Protein 2P6C (pdb70)

Organism: Aquifex aeolicus (strain VF5) (NCBI:txid224324)

Sequence (274 aa):
MKAYTKYLTFNTKKRRELIRITDEVKKAVEESEVKEGLCLVSSMHLTSSVIIQDDEEGLHEDIWEWLEKLAPYRPDYKHHRTGEDNGDAHLKNLLTHLQVVLPITNGKLDLGPWQEIFYAEFDGQRPKRVVIKIIGEMKAYTKYLTFNTKKRRELIRITDEVKKAVEESEVKEGLCLVSSMHLTSSVIIQDDEEGLHEDIWEWLEKLAPYRPDYKHHRTGEDNGDAHLKNLLTHLQVVLPITNGKLDLGPWQEIFYAEFDGQRPKRVVIKIIGE

CATH classification: 2.60.120.460

Foldseek 3Di:
DFKFKDKDKDFDPDQWDKAFCQVVLFVRLLVRVFAWWKKKKFWPDLLKAKAKDFDDPVVVVVVVVVLCVVQNQDPPDPVCVVVDRLNSSNVSCVVRPGIDMFIHHRSGTDDDPGITIIITRNGGNDITMMMMMIDHD/DFKFKDKDKDFDPDQWDKAFCQVVLFVRLLVSVFQKWKKKKFWPDLLKAKAKDFDDVVVVVVVVVVLCVVQNQDCPDVVCVVVDRLNSSNVSCVVRPGIDMFIRHRSGGDDDPGITIIITRNGGNDITMMMMMIDHD

Structure (mmCIF, N/CA/C/O backbone):
data_2P6C
#
_entry.id   2P6C
#
_cell.length_a   70.248
_cell.length_b   70.248
_cell.length_c   133.937
_cell.angle_alpha   90.00
_cell.angle_beta   90.00
_cell.angle_gamma   120.00
#
_symmetry.space_group_name_H-M   'H 3'
#
loop_
_entity.id
_entity.type
_entity.pdbx_description
1 polymer 'aq_2013 protein'
2 non-polymer 'PHOSPHATE ION'
3 water water
#
loop_
_atom_site.group_PDB
_atom_site.id
_atom_site.type_symbol
_atom_site.label_atom_id
_atom_site.label_alt_id
_atom_site.label_comp_id
_atom_site.label_asym_id
_atom_site.label_entity_id
_atom_site.label_seq_id
_atom_site.pdbx_PDB_ins_code
_atom_site.Cartn_x
_atom_site.Cartn_y
_atom_site.Cartn_z
_atom_site.occupancy
_atom_site.B_iso_or_equiv
_atom_site.auth_seq_id
_atom_site.auth_comp_id
_atom_site.auth_asym_id
_atom_site.auth_atom_id
_atom_site.pdbx_PDB_model_num
ATOM 1 N N . MET A 1 1 ? 0.377 -3.358 25.333 1.00 28.86 1 MET A N 1
ATOM 2 C CA . MET A 1 1 ? -0.256 -3.495 24.014 1.00 28.36 1 MET A CA 1
ATOM 3 C C . MET A 1 1 ? -0.227 -4.954 23.527 1.00 26.78 1 MET A C 1
ATOM 4 O O . MET A 1 1 ? 0.682 -5.707 23.822 1.00 28.87 1 MET A O 1
ATOM 9 N N . LYS A 1 2 ? -1.294 -5.364 22.775 1.00 23.79 2 LYS A N 1
ATOM 10 C CA . LYS A 1 2 ? -1.380 -6.739 22.251 1.00 20.54 2 LYS A CA 1
ATOM 11 C C . LYS A 1 2 ? -0.828 -6.843 20.812 1.00 18.62 2 LYS A C 1
ATOM 12 O O . LYS A 1 2 ? -0.954 -5.944 19.991 1.00 16.73 2 LYS A O 1
ATOM 18 N N . ALA A 1 3 ? -0.176 -7.960 20.504 1.00 15.23 3 ALA A N 1
ATOM 19 C CA . ALA A 1 3 ? 0.417 -8.225 19.198 1.00 14.21 3 ALA A CA 1
ATOM 20 C C . ALA A 1 3 ? 0.203 -9.711 18.929 1.00 14.44 3 ALA A C 1
ATOM 21 O O . ALA A 1 3 ? 0.286 -10.542 19.838 1.00 13.68 3 ALA A O 1
ATOM 23 N N . TYR A 1 4 ? -0.063 -10.036 17.675 1.00 13.95 4 TYR A N 1
ATOM 24 C CA . TYR A 1 4 ? -0.348 -11.403 17.302 1.00 13.94 4 TYR A CA 1
ATOM 25 C C . TYR A 1 4 ? 0.220 -11.652 15.911 1.00 13.20 4 TYR A C 1
ATOM 26 O O . TYR A 1 4 ? 0.026 -10.837 15.009 1.00 13.08 4 TYR A O 1
ATOM 35 N N . THR A 1 5 ? 0.931 -12.761 15.741 1.00 12.11 5 THR A N 1
ATOM 36 C CA . THR A 1 5 ? 1.521 -13.084 14.457 1.00 12.23 5 THR A CA 1
ATOM 37 C C . THR A 1 5 ? 1.100 -14.471 14.009 1.00 13.90 5 THR A C 1
ATOM 38 O O . THR A 1 5 ? 0.997 -15.388 14.823 1.00 13.36 5 THR A O 1
ATOM 42 N N . LYS A 1 6 ? 0.832 -14.607 12.713 1.00 13.86 6 LYS A N 1
ATOM 43 C CA . LYS A 1 6 ? 0.431 -15.883 12.123 1.00 14.67 6 LYS A CA 1
ATOM 44 C C . LYS A 1 6 ? 0.847 -15.895 10.659 1.00 13.88 6 LYS A C 1
ATOM 45 O O . LYS A 1 6 ? 0.665 -14.902 9.949 1.00 14.46 6 LYS A O 1
ATOM 51 N N . TYR A 1 7 ? 1.424 -17.011 10.218 1.00 13.23 7 TYR A N 1
ATOM 52 C CA . TYR A 1 7 ? 1.860 -17.157 8.835 1.00 13.13 7 TYR A CA 1
ATOM 53 C C . TYR A 1 7 ? 0.979 -18.159 8.093 1.00 12.98 7 TYR A C 1
ATOM 54 O O . TYR A 1 7 ? 0.672 -19.238 8.604 1.00 12.47 7 TYR A O 1
ATOM 63 N N . LEU A 1 8 ? 0.566 -17.793 6.889 1.00 11.80 8 LEU A N 1
ATOM 64 C CA . LEU A 1 8 ? -0.247 -18.672 6.073 1.00 11.95 8 LEU A CA 1
ATOM 65 C C . LEU A 1 8 ? 0.656 -19.192 4.965 1.00 13.11 8 LEU A C 1
ATOM 66 O O . LEU A 1 8 ? 1.417 -18.431 4.361 1.00 10.84 8 LEU A O 1
ATOM 71 N N . THR A 1 9 ? 0.586 -20.49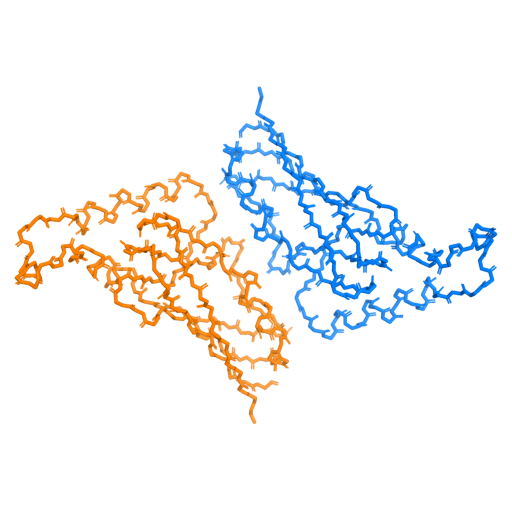4 4.716 1.00 12.71 9 THR A N 1
ATOM 72 C CA . THR A 1 9 ? 1.416 -21.098 3.683 1.00 13.76 9 THR A CA 1
ATOM 73 C C . THR A 1 9 ? 0.578 -21.628 2.523 1.00 14.67 9 THR A C 1
ATOM 74 O O . THR A 1 9 ? -0.457 -22.278 2.717 1.00 12.25 9 THR A O 1
ATOM 78 N N . PHE A 1 10 ? 1.032 -21.334 1.311 1.00 14.25 10 PHE A N 1
ATOM 79 C CA . PHE A 1 10 ? 0.341 -21.781 0.113 1.00 15.48 10 PHE A CA 1
ATOM 80 C C . PHE A 1 10 ? 1.339 -22.471 -0.795 1.00 15.31 10 PHE A C 1
ATOM 81 O O . PHE A 1 10 ? 2.543 -22.198 -0.771 1.00 15.43 10 PHE A O 1
ATOM 89 N N . ASN A 1 11 ? 0.792 -23.395 -1.567 1.00 16.02 11 ASN A N 1
ATOM 90 C CA . ASN A 1 11 ? 1.503 -24.156 -2.577 1.00 15.90 11 ASN A CA 1
ATOM 91 C C . ASN A 1 11 ? 0.442 -24.480 -3.603 1.00 16.93 11 ASN A C 1
ATOM 92 O O . ASN A 1 11 ? -0.037 -25.600 -3.690 1.00 14.88 11 ASN A O 1
ATOM 97 N N . THR A 1 12 ? 0.070 -23.442 -4.347 1.00 15.81 12 THR A N 1
ATOM 98 C CA . THR A 1 12 ? -0.956 -23.503 -5.365 1.00 16.96 12 THR A CA 1
ATOM 99 C C . THR A 1 12 ? -0.751 -24.602 -6.380 1.00 17.82 12 THR A C 1
ATOM 100 O O . THR A 1 12 ? 0.374 -24.985 -6.711 1.00 15.55 12 THR A O 1
ATOM 104 N N . LYS A 1 13 ? -1.873 -25.101 -6.874 1.00 19.95 13 LYS A N 1
ATOM 105 C CA . LYS A 1 13 ? -1.825 -26.156 -7.801 1.00 22.49 13 LYS A CA 1
ATOM 106 C C . LYS A 1 13 ? -1.361 -25.606 -9.195 1.00 21.74 13 LYS A C 1
ATOM 107 O O . LYS A 1 13 ? -0.802 -26.321 -10.016 1.00 22.78 13 LYS A O 1
ATOM 113 N N . LYS A 1 14 ? -1.560 -24.312 -9.433 1.00 21.38 14 LYS A N 1
ATOM 114 C CA . LYS A 1 14 ? -1.218 -23.590 -10.667 1.00 21.75 14 LYS A CA 1
ATOM 115 C C . LYS A 1 14 ? -0.180 -22.524 -10.453 1.00 20.54 14 LYS A C 1
ATOM 116 O O . LYS A 1 14 ? -0.052 -21.968 -9.370 1.00 19.40 14 LYS A O 1
ATOM 122 N N . ARG A 1 15 ? 0.507 -22.105 -11.509 1.00 19.07 15 ARG A N 1
ATOM 123 C CA . ARG A 1 15 ? 1.447 -20.992 -11.417 1.00 19.45 15 ARG A CA 1
ATOM 124 C C . ARG A 1 15 ? 0.752 -19.698 -10.977 1.00 18.03 15 ARG A C 1
ATOM 125 O O . ARG A 1 15 ? 1.267 -18.927 -10.178 1.00 18.17 15 ARG A O 1
ATOM 133 N N . ARG A 1 16 ? -0.437 -19.453 -11.524 1.00 16.40 16 ARG A N 1
ATOM 134 C CA . ARG A 1 16 ? -1.227 -18.260 -11.210 1.00 14.97 16 ARG A CA 1
ATOM 135 C C . ARG A 1 16 ? -2.560 -18.685 -10.623 1.00 14.76 16 ARG A C 1
ATOM 136 O O . ARG A 1 16 ? -3.248 -19.540 -11.181 1.00 13.62 16 ARG A O 1
ATOM 144 N N . GLU A 1 17 ? -2.944 -18.071 -9.513 1.00 14.27 17 GLU A N 1
ATOM 145 C CA . GLU A 1 17 ? -4.197 -18.433 -8.875 1.00 15.65 17 GLU A CA 1
ATOM 146 C C . GLU A 1 17 ? -4.625 -17.379 -7.866 1.00 15.52 17 GLU A C 1
ATOM 147 O O . GLU A 1 17 ? -3.795 -16.666 -7.305 1.00 15.49 17 GLU A O 1
ATOM 153 N N . LEU A 1 18 ? -5.930 -17.290 -7.645 1.00 15.90 18 LEU A N 1
ATOM 154 C CA . LEU A 1 18 ? -6.631 -16.387 -6.760 1.00 16.81 18 LEU A CA 1
ATOM 155 C C . LEU A 1 18 ? -7.080 -17.205 -5.575 1.00 15.00 18 LEU A C 1
ATOM 156 O O . LEU A 1 18 ? -7.924 -18.085 -5.680 1.00 16.71 18 LEU A O 1
ATOM 161 N N . ILE A 1 19 ? -6.622 -16.989 -4.348 1.00 12.12 19 ILE A N 1
ATOM 162 C CA . ILE A 1 19 ? -7.086 -17.770 -3.200 1.00 11.53 19 ILE A CA 1
ATOM 163 C C . ILE A 1 19 ? -7.734 -16.917 -2.118 1.00 10.64 19 ILE A C 1
ATOM 164 O O . ILE A 1 19 ? -7.111 -15.985 -1.611 1.00 8.62 19 ILE A O 1
ATOM 169 N N . ARG A 1 20 ? -8.969 -17.248 -1.749 1.00 10.28 20 ARG A N 1
ATOM 170 C CA . ARG A 1 20 ? -9.640 -16.500 -0.710 1.00 12.06 20 ARG A CA 1
ATOM 171 C C . ARG A 1 20 ? -8.994 -16.781 0.633 1.00 12.29 20 ARG A C 1
ATOM 172 O O . ARG A 1 20 ? -8.760 -17.921 1.013 1.00 13.38 20 ARG A O 1
ATOM 180 N N . ILE A 1 21 ? -8.657 -15.719 1.355 1.00 12.60 21 ILE A N 1
ATOM 181 C CA . ILE A 1 21 ? -8.017 -15.911 2.698 1.00 12.25 21 ILE A CA 1
ATOM 182 C C . ILE A 1 21 ? -8.690 -15.031 3.716 1.00 11.75 21 ILE A C 1
ATOM 183 O O . ILE A 1 21 ? -8.226 -14.864 4.836 1.00 10.70 21 ILE A O 1
ATOM 188 N N . THR A 1 22 ? -9.840 -14.449 3.392 1.00 11.18 22 THR A N 1
ATOM 189 C CA . THR A 1 22 ? -10.540 -13.608 4.355 1.00 11.37 22 THR A CA 1
ATOM 190 C C . THR A 1 22 ? -10.850 -14.342 5.663 1.00 10.98 22 THR A C 1
ATOM 191 O O . THR A 1 22 ? -10.592 -13.822 6.747 1.00 10.12 22 THR A O 1
ATOM 195 N N . ASP A 1 23 ? -11.396 -15.551 5.570 1.00 10.82 23 ASP A N 1
ATOM 196 C CA . ASP A 1 23 ? -11.709 -16.300 6.781 1.00 11.76 23 ASP A CA 1
ATOM 197 C C . ASP A 1 23 ? -10.451 -16.639 7.566 1.00 11.69 23 ASP A C 1
ATOM 198 O O . ASP A 1 23 ? -10.481 -16.685 8.789 1.00 10.04 23 ASP A O 1
ATOM 203 N N . GLU A 1 24 ? -9.341 -16.859 6.869 1.00 12.22 24 GLU A N 1
ATOM 204 C CA . GLU A 1 24 ? -8.089 -17.118 7.533 1.00 13.83 24 GLU A CA 1
ATOM 205 C C . GLU A 1 24 ? -7.666 -15.948 8.382 1.00 12.47 24 GLU A C 1
ATOM 206 O O . GLU A 1 24 ? -7.215 -16.103 9.509 1.00 11.74 24 GLU A O 1
ATOM 212 N N . VAL A 1 25 ? -7.815 -14.758 7.806 1.00 10.64 25 VAL A N 1
ATOM 213 C CA . VAL A 1 25 ? -7.437 -13.520 8.499 1.00 10.87 25 VAL A CA 1
ATOM 214 C C . VAL A 1 25 ? -8.394 -13.256 9.654 1.00 11.48 25 VAL A C 1
ATOM 215 O O . VAL A 1 25 ? -7.984 -12.794 10.725 1.00 12.78 25 VAL A O 1
ATOM 219 N N . LYS A 1 26 ? -9.673 -13.532 9.422 1.00 11.29 26 LYS A N 1
ATOM 220 C CA . LYS A 1 26 ? -10.686 -13.344 10.451 1.00 11.76 26 LYS A CA 1
ATOM 221 C C . LYS A 1 26 ? -10.388 -14.275 11.618 1.00 12.18 26 LYS A C 1
ATOM 222 O O . LYS A 1 26 ? -10.551 -13.905 12.777 1.00 10.71 26 LYS A O 1
ATOM 228 N N . LYS A 1 27 ? -9.943 -15.486 11.309 1.00 12.10 27 LYS A N 1
ATOM 229 C CA . LYS A 1 27 ? -9.593 -16.434 12.355 1.00 12.47 27 LYS A CA 1
ATOM 230 C C . LYS A 1 27 ? -8.469 -15.887 13.195 1.00 11.63 27 LYS A C 1
ATOM 231 O O . LYS A 1 27 ? -8.432 -16.038 14.409 1.00 10.50 27 LYS A O 1
ATOM 237 N N . ALA A 1 28 ? -7.518 -15.241 12.527 1.00 9.87 28 ALA A N 1
ATOM 238 C CA . ALA A 1 28 ? -6.371 -14.676 13.219 1.00 10.58 28 ALA A CA 1
ATOM 239 C C . ALA A 1 28 ? -6.804 -13.504 14.093 1.00 10.62 28 ALA A C 1
ATOM 240 O O . ALA A 1 28 ? -6.318 -13.351 15.218 1.00 10.19 28 ALA A O 1
ATOM 242 N N . VAL A 1 29 ? -7.719 -12.681 13.578 1.00 10.34 29 VAL A N 1
ATOM 243 C CA . VAL A 1 29 ? -8.200 -11.534 14.348 1.00 10.12 29 VAL A C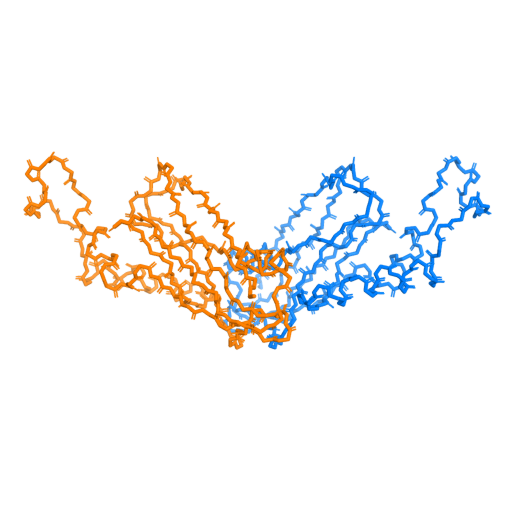A 1
ATOM 244 C C . VAL A 1 29 ? -8.886 -12.000 15.620 1.00 10.86 29 VAL A C 1
ATOM 245 O O . VAL A 1 29 ? -8.744 -11.413 16.685 1.00 10.94 29 VAL A O 1
ATOM 249 N N . GLU A 1 30 ? -9.629 -13.095 15.537 1.00 10.90 30 GLU A N 1
ATOM 250 C CA . GLU A 1 30 ? -10.289 -13.633 16.720 1.00 12.93 30 GLU A CA 1
ATOM 251 C C . GLU A 1 30 ? -9.292 -14.134 17.781 1.00 13.47 30 GLU A C 1
ATOM 252 O O . GLU A 1 30 ? -9.404 -13.816 18.937 1.00 14.13 30 GLU A O 1
ATOM 258 N N . GLU A 1 31 ? -8.310 -14.959 17.307 1.00 13.51 31 GLU A N 1
ATOM 259 C CA . GLU A 1 31 ? -7.225 -15.528 18.126 1.00 13.91 31 GLU A CA 1
ATOM 260 C C . GLU A 1 31 ? -6.395 -14.430 18.870 1.00 13.12 31 GLU A C 1
ATOM 261 O O . GLU A 1 31 ? -5.712 -14.686 19.853 1.00 13.19 31 GLU A O 1
ATOM 267 N N . SER A 1 32 ? -6.366 -13.241 18.273 1.00 12.32 32 SER A N 1
ATOM 268 C CA . SER A 1 32 ? -5.497 -12.169 18.766 1.00 12.65 32 SER A CA 1
ATOM 269 C C . SER A 1 32 ? -6.159 -11.487 19.954 1.00 13.13 32 SER A C 1
ATOM 270 O O . SER A 1 32 ? -5.500 -10.813 20.744 1.00 14.40 32 SER A O 1
ATOM 273 N N . GLU A 1 33 ? -7.473 -11.665 20.056 1.00 12.04 33 GLU A N 1
ATOM 274 C CA . GLU A 1 33 ? -8.283 -11.073 21.115 1.00 13.70 33 GLU A CA 1
ATOM 275 C C . GLU A 1 33 ? -8.255 -9.541 21.068 1.00 12.52 33 GLU A C 1
ATOM 276 O O . GLU A 1 33 ? -8.707 -8.855 21.976 1.00 10.94 33 GLU A O 1
ATOM 282 N N . VAL A 1 34 ? -7.718 -8.973 19.992 1.00 9.86 34 VAL A N 1
ATOM 283 C CA . VAL A 1 34 ? -7.636 -7.518 19.806 1.00 10.67 34 VAL A CA 1
ATOM 284 C C . VAL A 1 34 ? -9.058 -6.976 19.579 1.00 10.40 34 VAL A C 1
ATOM 285 O O . VAL A 1 34 ? -9.857 -7.542 18.844 1.00 10.38 34 VAL A O 1
ATOM 289 N N . LYS A 1 35 ? -9.381 -5.961 20.300 1.00 10.20 35 LYS A N 1
ATOM 290 C CA . LYS A 1 35 ? -10.660 -5.189 20.171 1.00 11.42 35 LYS A CA 1
ATOM 291 C C . LYS A 1 35 ? -10.494 -4.120 19.152 1.00 11.97 35 LYS A C 1
ATOM 292 O O . LYS A 1 35 ? -11.339 -3.907 18.293 1.00 12.49 35 LYS A O 1
ATOM 298 N N . GLU A 1 36 ? -9.568 -3.311 19.178 1.00 11.36 36 GLU A N 1
ATOM 299 C CA . GLU A 1 36 ? -9.332 -2.164 18.317 1.00 11.57 36 GLU A CA 1
ATOM 300 C C . GLU A 1 36 ? -7.873 -2.221 17.868 1.00 12.14 36 GLU A C 1
ATOM 301 O O . GLU A 1 36 ? -6.974 -2.329 18.699 1.00 11.88 36 GLU A O 1
ATOM 307 N N . GLY A 1 37 ? -7.630 -2.162 16.563 1.00 10.23 37 GLY A N 1
ATOM 308 C CA . GLY A 1 37 ? -6.250 -2.205 16.106 1.00 10.54 37 GLY A CA 1
ATOM 309 C C . GLY A 1 37 ? -6.050 -2.220 14.605 1.00 10.40 37 GLY A C 1
ATOM 310 O O . GLY A 1 37 ? -6.939 -1.857 13.831 1.00 10.24 37 GLY A O 1
ATOM 311 N N . LEU A 1 38 ? -4.855 -2.621 14.195 1.00 9.32 38 LEU A N 1
ATOM 312 C CA . LEU A 1 38 ? -4.512 -2.703 12.795 1.00 9.23 38 LEU A CA 1
ATOM 313 C C . LEU A 1 38 ? -4.100 -4.122 12.464 1.00 9.17 38 LEU A C 1
ATOM 314 O O . LEU A 1 38 ? -3.511 -4.830 13.271 1.00 9.23 38 LEU A O 1
ATOM 319 N N . CYS A 1 39 ? -4.408 -4.554 11.248 1.00 9.51 39 CYS A N 1
ATOM 320 C CA . CYS A 1 39 ? -4.099 -5.904 10.806 1.00 9.67 39 CYS A CA 1
ATOM 321 C C . CYS A 1 39 ? -3.425 -5.897 9.436 1.00 9.33 39 CYS A C 1
ATOM 322 O O . CYS A 1 39 ? -4.078 -5.658 8.420 1.00 9.65 39 CYS A O 1
ATOM 325 N N . LEU A 1 40 ? -2.116 -6.143 9.422 1.00 9.28 40 LEU A N 1
ATOM 326 C CA . LEU A 1 40 ? -1.337 -6.192 8.186 1.00 9.70 40 LEU A CA 1
ATOM 327 C C . LEU A 1 40 ? -1.353 -7.611 7.610 1.00 11.12 40 LEU A C 1
ATOM 328 O O . LEU A 1 40 ? -1.138 -8.586 8.334 1.00 11.43 40 LEU A O 1
ATOM 333 N N . VAL A 1 41 ? -1.607 -7.716 6.307 1.00 10.10 41 VAL A N 1
ATOM 334 C CA . VAL A 1 41 ? -1.627 -9.003 5.615 1.00 8.67 41 VAL A CA 1
ATOM 335 C C . VAL A 1 41 ? -0.757 -8.776 4.397 1.00 8.90 41 VAL A C 1
ATOM 336 O O . VAL A 1 41 ? -1.118 -8.041 3.480 1.00 8.10 41 VAL A O 1
ATOM 340 N N . SER A 1 42 ? 0.399 -9.420 4.395 1.00 10.26 42 SER A N 1
ATOM 341 C CA . SER A 1 42 ? 1.369 -9.198 3.345 1.00 9.15 42 SER A CA 1
ATOM 342 C C . SER A 1 42 ? 2.046 -10.453 2.819 1.00 9.91 42 SER A C 1
ATOM 343 O O . SER A 1 42 ? 2.359 -11.374 3.579 1.00 8.34 42 SER A O 1
ATOM 346 N N . SER A 1 43 ? 2.276 -10.486 1.512 1.00 9.65 43 SER A N 1
ATOM 347 C CA . SER A 1 43 ? 3.025 -11.579 0.927 1.00 11.53 43 SER A CA 1
ATOM 348 C C . SER A 1 43 ? 4.483 -11.430 1.267 1.00 11.23 43 SER A C 1
ATOM 349 O O . SER A 1 43 ? 5.038 -10.348 1.229 1.00 10.74 43 SER A O 1
ATOM 352 N N . MET A 1 44 ? 5.095 -12.567 1.617 1.00 11.86 44 MET A N 1
ATOM 353 C CA . MET A 1 44 ? 6.525 -12.533 1.935 1.00 13.38 44 MET A CA 1
ATOM 354 C C . MET A 1 44 ? 7.388 -12.781 0.693 1.00 13.67 44 MET A C 1
ATOM 355 O O . MET A 1 44 ? 8.602 -12.895 0.784 1.00 13.43 44 MET A O 1
ATOM 360 N N . HIS A 1 45 ? 6.745 -12.830 -0.468 1.00 12.79 45 HIS A N 1
ATOM 361 C CA . HIS A 1 45 ? 7.453 -13.077 -1.712 1.00 12.78 45 HIS A CA 1
ATOM 362 C C . HIS A 1 45 ? 7.223 -11.961 -2.729 1.00 13.67 45 HIS A C 1
ATOM 363 O O . HIS A 1 45 ? 6.250 -11.212 -2.653 1.00 14.75 45 HIS A O 1
ATOM 370 N N . LEU A 1 46 ? 8.116 -11.876 -3.705 1.00 11.85 46 LEU A N 1
ATOM 371 C CA . LEU A 1 46 ? 8.129 -10.843 -4.771 1.00 10.83 46 LEU A CA 1
ATOM 372 C C . LEU A 1 46 ? 7.267 -11.299 -5.973 1.00 10.34 46 LEU A C 1
ATOM 373 O O . LEU A 1 46 ? 7.097 -10.613 -6.973 1.00 8.52 46 LEU A O 1
ATOM 378 N N . THR A 1 47 ? 6.765 -12.531 -5.951 1.00 10.32 47 THR A N 1
ATOM 379 C CA . THR A 1 47 ? 6.048 -13.087 -7.093 1.00 10.96 47 THR A CA 1
ATOM 380 C C . THR A 1 47 ? 4.587 -13.452 -6.761 1.00 10.94 47 THR A C 1
ATOM 381 O O . THR A 1 47 ? 3.952 -14.258 -7.428 1.00 11.61 47 THR A O 1
ATOM 385 N N . SER A 1 48 ? 4.095 -12.826 -5.699 1.00 10.72 48 SER A N 1
ATOM 386 C CA . SER A 1 48 ? 2.742 -13.009 -5.216 1.00 11.32 48 SER A CA 1
ATOM 387 C C . SER A 1 48 ? 2.384 -11.794 -4.368 1.00 11.28 48 SER A C 1
ATOM 388 O O . SER A 1 48 ? 3.267 -11.123 -3.820 1.00 10.53 48 SER A O 1
ATOM 391 N N . SER A 1 49 ? 1.088 -11.517 -4.259 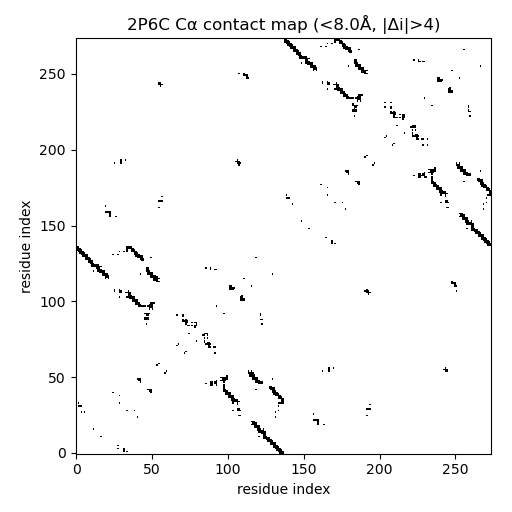1.00 10.95 49 SER A N 1
ATOM 392 C CA . SER A 1 49 ? 0.595 -10.381 -3.454 1.00 10.85 49 SER A CA 1
ATOM 393 C C . SER A 1 49 ? -0.708 -10.725 -2.706 1.00 10.07 49 SER A C 1
ATOM 394 O O . SER A 1 49 ? -1.464 -11.606 -3.114 1.00 10.35 49 SER A O 1
ATOM 397 N N . VAL A 1 50 ? -0.897 -10.056 -1.509 1.00 10.17 50 VAL A N 1
ATOM 398 C CA . VAL A 1 50 ? -2.220 -9.919 -0.876 1.00 10.24 50 VAL A CA 1
ATOM 399 C C . VAL A 1 50 ? -2.851 -8.644 -1.362 1.00 10.49 50 VAL A C 1
ATOM 400 O O . VAL A 1 50 ? -2.301 -7.549 -1.295 1.00 11.44 50 VAL A O 1
ATOM 404 N N . ILE A 1 51 ? -4.043 -8.874 -1.956 1.00 9.90 51 ILE A N 1
ATOM 405 C CA . ILE A 1 51 ? -4.875 -7.822 -2.602 1.00 10.51 51 ILE A CA 1
ATOM 406 C C . ILE A 1 51 ? -6.277 -7.931 -2.004 1.00 11.03 51 ILE A C 1
ATOM 407 O O . ILE A 1 51 ? -6.690 -8.972 -1.509 1.00 10.37 51 ILE A O 1
ATOM 412 N N . ILE A 1 52 ? -7.015 -6.840 -2.150 1.00 9.40 52 ILE A N 1
ATOM 413 C CA . ILE A 1 52 ? -8.429 -6.791 -1.836 1.00 10.48 52 ILE A CA 1
ATOM 414 C C . ILE A 1 52 ? -9.180 -6.511 -3.102 1.00 10.40 52 ILE A C 1
ATOM 415 O O . ILE A 1 52 ? -8.961 -5.513 -3.778 1.00 8.72 52 ILE A O 1
ATOM 420 N N . GLN A 1 53 ? -9.996 -7.490 -3.492 1.00 10.37 53 GLN A N 1
ATOM 421 C CA . GLN A 1 53 ? -10.883 -7.432 -4.637 1.00 12.28 53 GLN A CA 1
ATOM 422 C C . GLN A 1 53 ? -12.272 -7.781 -4.172 1.00 13.26 53 GLN A C 1
ATOM 423 O O . GLN A 1 53 ? -12.519 -7.914 -3.005 1.00 12.25 53 GLN A O 1
ATOM 429 N N . ASP A 1 54 ? -13.206 -7.904 -5.112 1.00 12.48 54 ASP A N 1
ATOM 430 C CA . ASP A 1 54 ? -14.426 -8.551 -4.653 1.00 13.91 54 ASP A CA 1
ATOM 431 C C . ASP A 1 54 ? -14.574 -9.942 -5.271 1.00 13.36 54 ASP A C 1
ATOM 432 O O . ASP A 1 54 ? -13.683 -10.446 -5.924 1.00 12.03 54 ASP A O 1
ATOM 437 N N . ASP A 1 55 ? -15.724 -10.575 -5.025 1.00 12.86 55 ASP A N 1
ATOM 438 C CA . ASP A 1 55 ? -15.887 -11.999 -5.427 1.00 13.41 55 ASP A CA 1
ATOM 439 C C . ASP A 1 55 ? -16.344 -12.237 -6.875 1.00 12.87 55 ASP A C 1
ATOM 440 O O . ASP A 1 55 ? -16.266 -13.338 -7.405 1.00 12.93 55 ASP A O 1
ATOM 445 N N . GLU A 1 56 ? -16.838 -11.225 -7.574 1.00 13.48 56 GLU A N 1
ATOM 446 C CA . GLU A 1 56 ? -17.379 -11.469 -8.924 1.00 13.53 56 GLU A CA 1
ATOM 447 C C . GLU A 1 56 ? -16.371 -12.118 -9.905 1.00 13.32 56 GLU A C 1
ATOM 448 O O . GLU A 1 56 ? -15.267 -11.633 -10.114 1.00 12.15 56 GLU A O 1
ATOM 454 N N . GLU A 1 57 ? -16.813 -13.232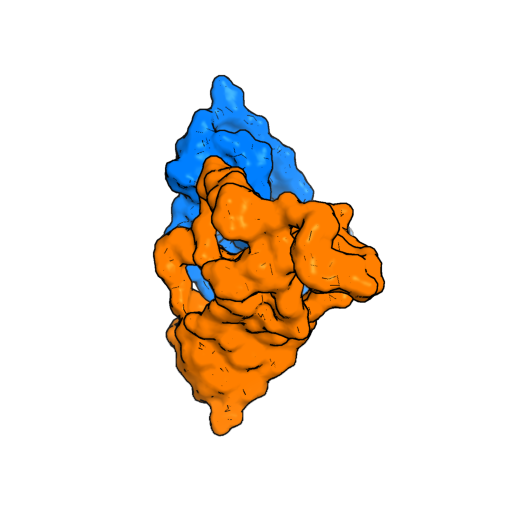 -10.490 1.00 13.35 57 GLU A N 1
ATOM 455 C CA . GLU A 1 57 ? -16.159 -14.095 -11.491 1.00 13.45 57 GLU A CA 1
ATOM 456 C C . GLU A 1 57 ? -15.542 -13.316 -12.672 1.00 13.13 57 GLU A C 1
ATOM 457 O O . GLU A 1 57 ? -14.393 -13.509 -13.046 1.00 12.05 57 GLU A O 1
ATOM 463 N N . GLY A 1 58 ? -16.434 -12.543 -13.277 1.00 12.31 58 GLY A N 1
ATOM 464 C CA . GLY A 1 58 ? -16.049 -11.795 -14.454 1.00 12.26 58 GLY A CA 1
ATOM 465 C C . GLY A 1 58 ? -14.909 -10.854 -14.106 1.00 12.89 58 GLY A C 1
ATOM 466 O O . GLY A 1 58 ? -13.975 -10.676 -14.893 1.00 13.40 58 GLY A O 1
ATOM 467 N N . LEU A 1 59 ? -14.971 -10.253 -12.918 1.00 11.62 59 LEU A N 1
ATOM 468 C CA . LEU A 1 59 ? -13.939 -9.313 -12.526 1.00 11.60 59 LEU A CA 1
ATOM 469 C C . LEU A 1 59 ? -12.626 -10.051 -12.295 1.00 10.86 59 LEU A C 1
ATOM 470 O O . LEU A 1 59 ? -11.543 -9.540 -12.550 1.00 10.01 59 LEU A O 1
ATOM 475 N N . HIS A 1 60 ? -12.720 -11.274 -11.798 1.00 10.13 60 HIS A N 1
ATOM 476 C CA . HIS A 1 60 ? -11.513 -12.045 -11.591 1.00 10.15 60 HIS A CA 1
ATOM 477 C C . HIS A 1 60 ? -10.875 -12.294 -12.938 1.00 10.98 60 HIS A C 1
ATOM 478 O O . HIS A 1 60 ? -9.656 -12.234 -13.075 1.00 9.93 60 HIS A O 1
ATOM 485 N N . GLU A 1 61 ? -11.698 -12.573 -13.940 1.00 11.27 61 GLU A N 1
ATOM 486 C CA . GLU A 1 61 ? -11.114 -12.811 -15.248 1.00 12.13 61 GLU A CA 1
ATOM 487 C C . GLU A 1 61 ? -10.537 -11.520 -15.809 1.00 11.56 61 GLU A C 1
ATOM 488 O O . GLU A 1 61 ? -9.457 -11.490 -16.385 1.00 12.31 61 GLU A O 1
ATOM 494 N N . ASP A 1 62 ? -11.230 -10.399 -15.623 1.00 10.43 62 ASP A N 1
ATOM 495 C CA . ASP A 1 62 ? -10.720 -9.121 -16.118 1.00 11.20 62 ASP A CA 1
ATOM 496 C C . ASP A 1 62 ? -9.345 -8.795 -15.524 1.00 9.75 62 ASP A C 1
ATOM 497 O O . ASP A 1 62 ? -8.476 -8.243 -16.177 1.00 9.47 62 ASP A O 1
ATOM 502 N N . ILE A 1 63 ? -9.146 -9.114 -14.234 1.00 11.53 63 ILE A N 1
ATOM 503 C CA . ILE A 1 63 ? -7.857 -8.706 -13.602 1.00 13.66 63 ILE A CA 1
ATOM 504 C C . ILE A 1 63 ? -6.709 -9.568 -14.195 1.00 12.69 63 ILE A C 1
ATOM 505 O O . ILE A 1 63 ? -5.590 -9.111 -14.387 1.00 14.59 63 ILE A O 1
ATOM 510 N N . TRP A 1 64 ? -6.960 -10.855 -14.423 1.00 13.38 64 TRP A N 1
ATOM 511 C CA . TRP A 1 64 ? -5.880 -11.608 -15.028 1.00 12.59 64 TRP A CA 1
ATOM 512 C C . TRP A 1 64 ? -5.545 -11.066 -16.420 1.00 11.91 64 TRP A C 1
ATOM 513 O O . TRP A 1 64 ? -4.381 -10.908 -16.770 1.00 11.71 64 TRP A O 1
ATOM 524 N N . GLU A 1 65 ? -6.575 -10.772 -17.211 1.00 11.28 65 GLU A N 1
ATOM 525 C CA . GLU A 1 65 ? -6.354 -10.258 -18.557 1.00 12.92 65 GLU A CA 1
ATOM 526 C C . GLU A 1 65 ? -5.619 -8.888 -18.514 1.00 12.25 65 GLU A C 1
ATOM 527 O O . GLU A 1 65 ? -4.689 -8.629 -19.266 1.00 11.20 65 GLU A O 1
ATOM 533 N N . TRP A 1 66 ? -6.017 -7.968 -17.567 1.00 11.57 66 TRP A N 1
ATOM 534 C CA . TRP A 1 66 ? -5.376 -6.649 -17.390 1.00 11.48 66 TRP A CA 1
ATOM 535 C C . TRP A 1 66 ? -3.917 -6.779 -16.919 1.00 11.19 66 TRP A C 1
ATOM 536 O O . TRP A 1 66 ? -2.999 -6.139 -17.423 1.00 11.61 66 TRP A O 1
ATOM 547 N N . LEU A 1 67 ? -3.724 -7.651 -15.900 1.00 10.86 67 LEU A N 1
ATOM 548 C CA . LEU A 1 67 ? -2.360 -7.982 -15.463 1.00 11.43 67 LEU A CA 1
ATOM 549 C C . LEU A 1 67 ? -1.460 -8.472 -16.634 1.00 12.00 67 LEU A C 1
ATOM 550 O O . LEU A 1 67 ? -0.336 -8.023 -16.818 1.00 12.59 67 LEU A O 1
ATOM 555 N N . GLU A 1 68 ? -1.963 -9.419 -17.409 1.00 12.37 68 GLU A N 1
ATOM 556 C CA . GLU A 1 68 ? -1.162 -9.962 -18.496 1.00 13.46 68 GLU A CA 1
ATOM 557 C C . GLU A 1 68 ? -0.881 -8.848 -19.513 1.00 13.57 68 GLU A C 1
ATOM 558 O O . GLU A 1 68 ? 0.205 -8.770 -20.106 1.00 13.10 68 GLU A O 1
ATOM 564 N N . LYS A 1 69 ? -1.886 -7.995 -19.701 1.00 14.32 69 LYS A N 1
ATOM 565 C CA . LYS A 1 69 ? -1.781 -6.875 -20.624 1.00 14.65 69 LYS A CA 1
ATOM 566 C C . LYS A 1 69 ? -0.739 -5.854 -20.155 1.00 15.50 69 LYS A C 1
ATOM 567 O O . LYS A 1 69 ? 0.065 -5.348 -20.927 1.00 14.44 69 LYS A O 1
ATOM 573 N N . LEU A 1 70 ? -0.770 -5.518 -18.831 1.00 13.90 70 LEU A N 1
ATOM 574 C CA . LEU A 1 70 ? 0.158 -4.495 -18.282 1.00 14.35 70 LEU A CA 1
ATOM 575 C C . LEU A 1 70 ? 1.522 -5.092 -17.917 1.00 14.00 70 LEU A C 1
ATOM 576 O O . LEU A 1 70 ? 2.562 -4.463 -18.062 1.00 13.57 70 LEU A O 1
ATOM 581 N N . ALA A 1 71 ? 1.533 -6.376 -17.477 1.00 11.47 71 ALA A N 1
ATOM 582 C CA . ALA A 1 71 ? 2.782 -7.018 -17.093 1.00 11.27 71 ALA A CA 1
ATOM 583 C C . ALA A 1 71 ? 2.876 -8.440 -17.651 1.00 11.74 71 ALA A C 1
ATOM 584 O O . ALA A 1 71 ? 2.842 -9.433 -16.949 1.00 10.57 71 ALA A O 1
ATOM 586 N N . PRO A 1 72 ? 3.004 -8.492 -18.975 1.00 11.98 72 PRO A N 1
ATOM 587 C CA . PRO A 1 72 ? 2.904 -9.718 -19.765 1.00 12.75 72 PRO A CA 1
ATOM 588 C C . PRO A 1 72 ? 4.075 -10.667 -19.538 1.00 12.11 72 PRO A C 1
ATOM 589 O O . PRO A 1 72 ? 5.230 -10.265 -19.377 1.00 9.51 72 PRO A O 1
ATOM 593 N N . TYR A 1 73 ? 3.769 -11.983 -19.502 1.00 13.67 73 TYR A N 1
ATOM 594 C CA . TYR A 1 73 ? 4.884 -12.891 -19.620 1.00 14.14 73 TYR A CA 1
ATOM 595 C C . TYR A 1 73 ? 5.666 -12.498 -20.853 1.00 14.91 73 TYR A C 1
ATOM 596 O O . TYR A 1 73 ? 5.179 -12.070 -21.851 1.00 14.12 73 TYR A O 1
ATOM 605 N N . ARG A 1 74 ? 7.001 -12.651 -20.687 1.00 15.39 74 ARG A N 1
ATOM 606 C CA . ARG A 1 74 ? 7.888 -12.328 -21.769 1.00 17.63 74 ARG A CA 1
ATOM 607 C C . ARG A 1 74 ? 9.072 -13.238 -21.665 1.00 18.39 74 ARG A C 1
ATOM 608 O O . ARG A 1 74 ? 9.627 -13.437 -20.592 1.00 17.77 74 ARG A O 1
ATOM 616 N N . PRO A 1 75 ? 9.610 -13.715 -22.740 1.00 18.31 75 PRO A N 1
ATOM 617 C CA . PRO A 1 75 ? 10.779 -14.569 -22.755 1.00 19.04 75 PRO A CA 1
ATOM 618 C C . PRO A 1 75 ? 12.161 -13.839 -22.639 1.00 18.86 75 PRO A C 1
ATOM 619 O O . PRO A 1 75 ? 13.180 -14.374 -22.249 1.00 19.90 75 PRO A O 1
ATOM 623 N N . ASP A 1 76 ? 12.079 -12.533 -22.995 1.00 19.19 76 ASP A N 1
ATOM 624 C CA . ASP A 1 76 ? 13.274 -11.693 -23.088 1.00 18.28 76 ASP A CA 1
ATOM 625 C C . ASP A 1 76 ? 13.532 -10.736 -21.869 1.00 16.44 76 ASP A C 1
ATOM 626 O O . ASP A 1 76 ? 14.299 -9.818 -21.926 1.00 14.56 76 ASP A O 1
ATOM 631 N N . TYR A 1 77 ? 12.816 -10.941 -20.734 1.00 14.61 77 TYR A N 1
ATOM 632 C CA . TYR A 1 77 ? 13.111 -10.019 -19.618 1.00 12.42 77 TYR A CA 1
ATOM 633 C C . TYR A 1 77 ? 14.554 -10.264 -19.217 1.00 11.75 77 TYR A C 1
ATOM 634 O O . TYR A 1 77 ? 15.052 -11.382 -19.332 1.00 8.81 77 TYR A O 1
ATOM 643 N N . LYS A 1 78 ? 15.230 -9.219 -18.757 1.00 11.22 78 LYS A N 1
ATOM 644 C CA . LYS A 1 78 ? 16.625 -9.338 -18.369 1.00 11.94 78 LYS A CA 1
ATOM 645 C C . LYS A 1 78 ? 16.789 -10.296 -17.200 1.00 11.77 78 LYS A C 1
ATOM 646 O O . LYS A 1 78 ? 17.827 -10.945 -17.053 1.00 10.16 78 LYS A O 1
ATOM 652 N N . HIS A 1 79 ? 15.753 -10.387 -16.373 1.00 11.88 79 HIS A N 1
ATOM 653 C CA . HIS A 1 79 ? 15.768 -11.285 -15.208 1.00 13.08 79 HIS A CA 1
ATOM 654 C C . HIS A 1 79 ? 16.076 -12.720 -15.653 1.00 14.11 79 HIS A C 1
ATOM 655 O O . HIS A 1 79 ? 16.568 -13.546 -14.900 1.00 14.53 79 HIS A O 1
ATOM 662 N N . HIS A 1 80 ? 15.747 -12.996 -16.930 1.00 14.91 80 HIS A N 1
ATOM 663 C CA . HIS A 1 80 ? 15.944 -14.342 -17.487 1.00 17.41 80 HIS A CA 1
ATOM 664 C C . HIS A 1 80 ? 17.414 -14.737 -17.625 1.00 17.53 80 HIS A C 1
ATOM 665 O O . HIS A 1 80 ? 17.752 -15.857 -17.996 1.00 19.20 80 HIS A O 1
ATOM 672 N N . ARG A 1 81 ? 18.305 -13.763 -17.380 1.00 17.38 81 ARG A N 1
ATOM 673 C CA . ARG A 1 81 ? 19.706 -14.087 -17.392 1.00 17.13 81 ARG A CA 1
ATOM 674 C C . ARG A 1 81 ? 19.979 -15.167 -16.360 1.00 17.06 81 ARG A C 1
ATOM 675 O O . ARG A 1 81 ? 20.954 -15.904 -16.433 1.00 16.26 81 ARG A O 1
ATOM 683 N N . THR A 1 82 ? 19.106 -15.240 -15.364 1.00 16.12 82 THR A N 1
ATOM 684 C CA . THR A 1 82 ? 19.306 -16.236 -14.326 1.00 16.12 82 THR A CA 1
ATOM 685 C C . THR A 1 82 ? 18.695 -17.579 -14.719 1.00 17.04 82 THR A C 1
ATOM 686 O O . THR A 1 82 ? 18.751 -18.552 -13.979 1.00 17.04 82 THR A O 1
ATOM 690 N N . GLY A 1 83 ? 18.073 -17.634 -15.919 1.00 18.68 83 GLY A N 1
ATOM 691 C CA . GLY A 1 83 ? 17.317 -18.832 -16.307 1.00 21.23 83 GLY A CA 1
ATOM 692 C C . GLY A 1 83 ? 15.897 -18.858 -15.718 1.00 22.66 83 GLY A C 1
ATOM 693 O O . GLY A 1 83 ? 15.112 -19.781 -15.931 1.00 23.31 83 GLY A O 1
ATOM 694 N N . GLU A 1 84 ? 15.582 -17.826 -14.918 1.00 23.28 84 GLU A N 1
ATOM 695 C CA . GLU A 1 84 ? 14.224 -17.716 -14.332 1.00 24.61 84 GLU A CA 1
ATOM 696 C C . GLU A 1 84 ? 13.418 -16.886 -15.283 1.00 24.77 84 GLU A C 1
ATOM 697 O O . GLU A 1 84 ? 13.818 -15.806 -15.697 1.00 22.89 84 GLU A O 1
ATOM 703 N N . ASP A 1 85 ? 12.241 -17.356 -15.664 1.00 23.68 85 ASP A N 1
ATOM 704 C CA . ASP A 1 85 ? 11.469 -16.488 -16.533 1.00 24.50 85 ASP A CA 1
ATOM 705 C C . ASP A 1 85 ? 10.102 -16.185 -15.938 1.00 21.19 85 ASP A C 1
ATOM 706 O O . ASP A 1 85 ? 9.074 -16.296 -16.593 1.00 21.11 85 ASP A O 1
ATOM 711 N N . ASN A 1 86 ? 10.165 -15.756 -14.681 1.00 18.54 86 ASN A N 1
ATOM 712 C CA . ASN A 1 86 ? 8.984 -15.346 -13.954 1.00 17.06 86 ASN A CA 1
ATOM 713 C C . ASN A 1 86 ? 8.987 -13.839 -13.773 1.00 15.52 86 ASN A C 1
ATOM 714 O O . ASN A 1 86 ? 8.294 -13.287 -12.928 1.00 15.75 86 ASN A O 1
ATOM 719 N N . GLY A 1 87 ? 9.786 -13.172 -14.602 1.00 14.69 87 GLY A N 1
ATOM 720 C CA . GLY A 1 87 ? 9.867 -11.723 -14.550 1.00 14.09 87 GLY A CA 1
ATOM 721 C C . GLY A 1 87 ? 8.502 -11.060 -14.471 1.00 13.22 87 GLY A C 1
ATOM 722 O O . GLY A 1 87 ? 8.302 -10.143 -13.675 1.00 12.90 87 GLY A O 1
ATOM 723 N N . ASP A 1 88 ? 7.553 -11.521 -15.283 1.00 12.30 88 ASP A N 1
ATOM 724 C CA . ASP A 1 88 ? 6.219 -10.925 -15.269 1.00 12.41 88 ASP A CA 1
ATOM 725 C C . ASP A 1 88 ? 5.555 -11.020 -13.895 1.00 11.96 88 ASP A C 1
ATOM 726 O O . ASP A 1 88 ? 4.756 -10.158 -13.526 1.00 13.04 88 ASP A O 1
ATOM 731 N N . ALA A 1 89 ? 5.876 -12.064 -13.138 1.00 11.18 89 ALA A N 1
ATOM 732 C CA . ALA A 1 89 ? 5.294 -12.236 -11.805 1.00 12.76 89 ALA A CA 1
ATOM 733 C C . ALA A 1 89 ? 5.771 -11.149 -10.848 1.00 11.23 89 ALA A C 1
ATOM 734 O O . ALA A 1 89 ? 5.039 -10.720 -9.954 1.00 11.71 89 ALA A O 1
ATOM 736 N N . HIS A 1 90 ? 7.015 -10.724 -11.025 1.00 10.07 90 HIS A N 1
ATOM 737 C CA . HIS A 1 90 ? 7.582 -9.677 -10.192 1.00 10.50 90 HIS A CA 1
ATOM 738 C C . HIS A 1 90 ? 6.892 -8.366 -10.520 1.00 10.00 90 HIS A C 1
ATOM 739 O O . HIS A 1 90 ? 6.542 -7.595 -9.628 1.00 12.30 90 HIS A O 1
ATOM 746 N N . LEU A 1 91 ? 6.695 -8.121 -11.811 1.00 10.14 91 LEU A N 1
ATOM 747 C CA . LEU A 1 91 ? 6.036 -6.900 -12.241 1.00 9.23 91 LEU A CA 1
ATOM 748 C C . LEU A 1 91 ? 4.596 -6.875 -11.724 1.00 9.14 91 LEU A C 1
ATOM 749 O O . LEU A 1 91 ? 4.115 -5.836 -11.253 1.00 9.45 91 LEU A O 1
ATOM 754 N N . LYS A 1 92 ? 3.913 -8.018 -11.801 1.00 9.30 92 LYS A N 1
ATOM 755 C CA . LYS A 1 92 ? 2.539 -8.108 -11.300 1.00 8.02 92 LYS A CA 1
ATOM 756 C C . LYS A 1 92 ? 2.491 -7.806 -9.799 1.00 8.05 92 LYS A C 1
ATOM 757 O O . LYS A 1 92 ? 1.520 -7.278 -9.289 1.00 8.04 92 LYS A O 1
ATOM 763 N N . ASN A 1 93 ? 3.557 -8.152 -9.050 1.00 9.86 93 ASN A N 1
ATOM 764 C CA . ASN A 1 93 ? 3.654 -7.900 -7.607 1.00 10.11 93 ASN A CA 1
ATOM 765 C C . ASN A 1 93 ? 3.798 -6.393 -7.359 1.00 10.51 93 ASN A C 1
ATOM 766 O O . ASN A 1 93 ? 3.217 -5.801 -6.462 1.00 9.14 93 ASN A O 1
ATOM 771 N N . LEU A 1 94 ? 4.603 -5.793 -8.234 1.00 10.41 94 LEU A N 1
ATOM 772 C CA . LEU A 1 94 ? 4.768 -4.347 -8.149 1.00 12.33 94 LEU A CA 1
ATOM 773 C C . LEU A 1 94 ? 3.430 -3.646 -8.383 1.00 12.78 94 LEU A C 1
ATOM 774 O O . LEU A 1 94 ? 3.020 -2.767 -7.636 1.00 13.27 94 LEU A O 1
ATOM 779 N N . LEU A 1 95 ? 2.774 -4.037 -9.469 1.00 13.30 95 LEU A N 1
ATOM 780 C CA . LEU A 1 95 ? 1.485 -3.524 -9.958 1.00 14.03 95 LEU A CA 1
ATOM 781 C C . LEU A 1 95 ? 0.371 -3.533 -8.887 1.00 13.85 95 LEU A C 1
ATOM 782 O O . LEU A 1 95 ? -0.303 -2.541 -8.641 1.00 14.30 95 LEU A O 1
ATOM 787 N N . THR A 1 96 ? 0.156 -4.733 -8.356 1.00 12.65 96 THR A N 1
ATOM 788 C CA . THR A 1 96 ? -0.919 -4.981 -7.401 1.00 11.98 96 THR A CA 1
ATOM 789 C C . THR A 1 96 ? -0.572 -4.609 -5.971 1.00 11.61 96 THR A C 1
ATOM 790 O O . THR A 1 96 ? -1.458 -4.484 -5.133 1.00 12.51 96 THR A O 1
ATOM 794 N N . HIS A 1 97 ? 0.714 -4.438 -5.697 1.00 11.80 97 HIS A N 1
ATOM 795 C CA . HIS A 1 97 ? 1.210 -4.138 -4.352 1.00 13.20 97 HIS A CA 1
ATOM 796 C C . HIS A 1 97 ? 1.138 -5.392 -3.486 1.00 11.85 97 HIS A C 1
ATOM 797 O O . HIS A 1 97 ? 0.097 -6.042 -3.395 1.00 12.28 97 HIS A O 1
ATOM 804 N N . LEU A 1 98 ? 2.241 -5.705 -2.820 1.00 11.26 98 LEU A N 1
ATOM 805 C CA . LEU A 1 98 ? 2.385 -6.946 -2.014 1.00 12.23 98 LEU A CA 1
ATOM 806 C C . LEU A 1 98 ? 1.433 -7.066 -0.788 1.00 12.67 98 LEU A C 1
ATOM 807 O O . LEU A 1 98 ? 1.180 -8.145 -0.268 1.00 12.23 98 LEU A O 1
ATOM 812 N N . G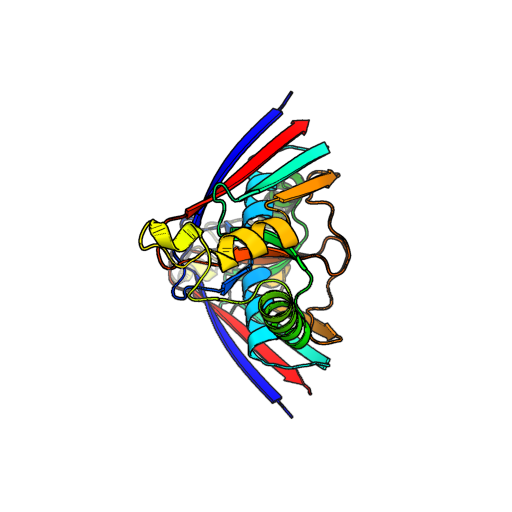LN A 1 99 ? 0.864 -5.971 -0.290 1.00 12.05 99 GLN A N 1
ATOM 813 C CA . GLN A 1 99 ? 0.098 -6.043 0.949 1.00 10.33 99 GLN A CA 1
ATOM 814 C C . GLN A 1 99 ? -1.122 -5.125 1.099 1.00 10.31 99 GLN A C 1
ATOM 815 O O . GLN A 1 99 ? -1.420 -4.287 0.250 1.00 9.00 99 GLN A O 1
ATOM 821 N N . VAL A 1 100 ? -1.795 -5.294 2.235 1.00 11.07 100 VAL A N 1
ATOM 822 C CA . VAL A 1 100 ? -3.006 -4.484 2.649 1.00 11.20 100 VAL A CA 1
ATOM 823 C C . VAL A 1 100 ? -2.952 -4.389 4.142 1.00 11.19 100 VAL A C 1
ATOM 824 O O . VAL A 1 100 ? -2.427 -5.257 4.827 1.00 11.30 100 VAL A O 1
ATOM 828 N N . VAL A 1 101 ? -3.511 -3.298 4.661 1.00 9.30 101 VAL A N 1
ATOM 829 C CA . VAL A 1 101 ? -3.635 -3.082 6.084 1.00 8.99 101 VAL A CA 1
ATOM 830 C C . VAL A 1 101 ? -5.080 -2.857 6.382 1.00 9.47 101 VAL A C 1
ATOM 831 O O . VAL A 1 101 ? -5.736 -2.005 5.798 1.00 10.05 101 VAL A O 1
ATOM 835 N N . LEU A 1 102 ? -5.639 -3.641 7.294 1.00 10.52 102 LEU A N 1
ATOM 836 C CA . LEU A 1 102 ? -7.047 -3.525 7.643 1.00 11.25 102 LEU A CA 1
ATOM 837 C C . LEU A 1 102 ? -7.260 -3.144 9.120 1.00 10.65 102 LEU A C 1
ATOM 838 O O . LEU A 1 102 ? -6.467 -3.453 9.999 1.00 10.59 102 LEU A O 1
ATOM 843 N N . PRO A 1 103 ? -8.362 -2.399 9.350 1.00 10.72 103 PRO A N 1
ATOM 844 C CA . PRO A 1 103 ? -8.790 -1.998 10.679 1.00 9.70 103 PRO A CA 1
ATOM 845 C C . PRO A 1 103 ? -9.426 -3.158 11.431 1.00 10.91 103 PRO A C 1
ATOM 846 O O . PRO A 1 103 ? -9.997 -4.074 10.859 1.00 10.38 103 PRO A O 1
ATOM 850 N N . ILE A 1 104 ? -9.268 -3.121 12.759 1.00 9.87 104 ILE A N 1
ATOM 851 C CA . ILE A 1 104 ? -10.026 -4.019 13.595 1.00 12.11 104 ILE A CA 1
ATOM 852 C C . ILE A 1 104 ? -10.903 -3.171 14.481 1.00 11.95 104 ILE A C 1
ATOM 853 O O . ILE A 1 104 ? -10.426 -2.357 15.261 1.00 11.01 104 ILE A O 1
ATOM 858 N N . THR A 1 105 ? -12.215 -3.322 14.362 1.00 14.07 105 THR A N 1
ATOM 859 C CA . THR A 1 105 ? -13.160 -2.491 15.075 1.00 13.48 105 THR A CA 1
ATOM 860 C C . THR A 1 105 ? -14.140 -3.364 15.860 1.00 13.73 105 THR A C 1
ATOM 861 O O . THR A 1 105 ? -14.854 -4.192 15.310 1.00 14.02 105 THR A O 1
ATOM 865 N N . ASN A 1 106 ? -14.216 -3.183 17.173 1.00 12.74 106 ASN A N 1
ATOM 866 C CA . ASN A 1 106 ? -15.105 -3.943 18.041 1.00 13.69 106 ASN A CA 1
ATOM 867 C C . ASN A 1 106 ? -14.839 -5.467 17.867 1.00 13.06 106 ASN A C 1
ATOM 868 O O . ASN A 1 106 ? -15.751 -6.280 17.800 1.00 12.76 106 ASN A O 1
ATOM 873 N N . GLY A 1 107 ? -13.556 -5.820 17.823 1.00 12.32 107 GLY A N 1
ATOM 874 C CA . GLY A 1 107 ? -13.149 -7.220 17.728 1.00 12.70 107 GLY A CA 1
ATOM 875 C C . GLY A 1 107 ? -13.463 -7.863 16.363 1.00 13.65 107 GLY A C 1
ATOM 876 O O . GLY A 1 107 ? -13.614 -9.066 16.234 1.00 13.30 107 GLY A O 1
ATOM 877 N N . LYS A 1 108 ? -13.557 -6.981 15.348 1.00 13.21 108 LYS A N 1
ATOM 878 C CA . LYS A 1 108 ? -13.887 -7.476 14.021 1.00 12.73 108 LYS A CA 1
ATOM 879 C C . LYS A 1 108 ? -13.069 -6.815 12.917 1.00 12.84 108 LYS A C 1
ATOM 880 O O . LYS A 1 108 ? -12.732 -5.638 12.975 1.00 11.61 108 LYS A O 1
ATOM 886 N N . LEU A 1 109 ? -12.732 -7.653 11.902 1.00 11.85 109 LEU A N 1
ATOM 887 C CA . LEU A 1 109 ? -12.134 -7.152 10.671 1.00 13.71 109 LEU A CA 1
ATOM 888 C C . LEU A 1 109 ? -13.091 -6.145 10.051 1.00 13.34 109 LEU A C 1
ATOM 889 O O . LEU A 1 109 ? -14.214 -6.472 9.690 1.00 14.00 109 LEU A O 1
ATOM 894 N N . ASP A 1 110 ? -12.644 -4.877 9.970 1.00 14.04 110 ASP A N 1
ATOM 895 C CA . ASP A 1 110 ? -13.477 -3.765 9.469 1.00 14.31 110 ASP A CA 1
ATOM 896 C C . ASP A 1 110 ? -13.508 -3.716 7.931 1.00 14.37 110 ASP A C 1
ATOM 897 O O . ASP A 1 110 ? -12.739 -2.991 7.305 1.00 13.79 110 ASP A O 1
ATOM 902 N N . LEU A 1 111 ? -14.397 -4.538 7.316 1.00 14.57 111 LEU A N 1
ATOM 903 C CA . LEU A 1 111 ? -14.436 -4.604 5.858 1.00 15.01 111 LEU A CA 1
ATOM 904 C C . LEU A 1 111 ? -15.674 -3.969 5.234 1.00 14.93 111 LEU A C 1
ATOM 905 O O . LEU A 1 111 ? -16.767 -3.948 5.778 1.00 12.94 111 LEU A O 1
ATOM 910 N N . GLY A 1 112 ? -15.479 -3.473 3.992 1.00 13.27 112 GLY A N 1
ATOM 911 C CA . GLY A 1 112 ? -16.573 -2.886 3.210 1.00 15.44 112 GLY A CA 1
ATOM 912 C C . GLY A 1 112 ? -17.616 -3.949 2.789 1.00 15.61 112 GLY A C 1
ATOM 913 O O . GLY A 1 112 ? -17.426 -5.142 2.972 1.00 16.21 112 GLY A O 1
ATOM 914 N N . PRO A 1 113 ? -18.770 -3.568 2.212 1.00 17.32 113 PRO A N 1
ATOM 915 C CA . PRO A 1 113 ? -19.788 -4.563 1.851 1.00 17.33 113 PRO A CA 1
ATOM 916 C C . PRO A 1 113 ? -19.378 -5.628 0.844 1.00 16.61 113 PRO A C 1
ATOM 917 O O . PRO A 1 113 ? -19.943 -6.719 0.830 1.00 16.80 113 PRO A O 1
ATOM 921 N N . TRP A 1 114 ? -18.399 -5.326 0.000 1.00 14.60 114 TRP A N 1
ATOM 922 C CA . TRP A 1 114 ? -17.989 -6.296 -1.001 1.00 13.46 114 TRP A CA 1
ATOM 923 C C . TRP A 1 114 ? -16.518 -6.711 -0.936 1.00 12.90 114 TRP A C 1
ATOM 924 O O . TRP A 1 114 ? -16.104 -7.616 -1.658 1.00 11.08 114 TRP A O 1
ATOM 935 N N . GLN A 1 115 ? -15.734 -6.072 -0.070 1.00 11.26 115 GLN A N 1
ATOM 936 C CA . GLN A 1 115 ? -14.302 -6.369 0.078 1.00 10.67 115 GLN A CA 1
ATOM 937 C C . GLN A 1 115 ? -14.032 -7.836 0.477 1.00 10.31 115 GLN A C 1
ATOM 938 O O . GLN A 1 115 ? -14.654 -8.387 1.376 1.00 9.34 115 GLN A O 1
ATOM 944 N N . GLU A 1 116 ? -13.064 -8.452 -0.186 1.00 8.96 116 GLU A N 1
ATOM 945 C CA . GLU A 1 116 ? -12.636 -9.811 0.118 1.00 10.32 116 GLU A CA 1
ATOM 946 C C . GLU A 1 116 ? -11.117 -9.799 -0.027 1.00 10.25 116 GLU A C 1
ATOM 947 O O . GLU A 1 116 ? -10.588 -9.194 -0.954 1.00 9.61 116 GLU A O 1
ATOM 953 N N . ILE A 1 117 ? -10.419 -10.450 0.892 1.00 8.58 117 ILE A N 1
ATOM 954 C CA . ILE A 1 117 ? -8.960 -10.501 0.838 1.00 10.00 117 ILE A CA 1
ATOM 955 C C . ILE A 1 117 ? -8.520 -11.740 0.066 1.00 9.40 117 ILE A C 1
ATOM 956 O O . ILE A 1 117 ? -8.985 -12.844 0.341 1.00 10.70 117 ILE A O 1
ATOM 961 N N . PHE A 1 118 ? -7.624 -11.566 -0.898 1.00 8.57 118 PHE A N 1
ATOM 962 C CA . PHE A 1 118 ? -7.138 -12.706 -1.666 1.00 8.63 118 PHE A CA 1
ATOM 963 C C . PHE A 1 118 ? -5.632 -12.797 -1.640 1.00 9.16 118 PHE A C 1
ATOM 964 O O . PHE A 1 118 ? -4.940 -11.794 -1.470 1.00 8.72 118 PHE A O 1
ATOM 972 N N . TYR A 1 119 ? -5.133 -14.015 -1.802 1.00 10.18 119 TYR A N 1
ATOM 973 C CA . TYR A 1 119 ? -3.713 -14.242 -1.982 1.00 10.06 119 TYR A CA 1
ATOM 974 C C . TYR A 1 119 ? -3.610 -14.457 -3.455 1.00 10.37 119 TYR A C 1
ATOM 975 O O . TYR A 1 119 ? -4.172 -15.408 -3.981 1.00 10.01 119 TYR A O 1
ATOM 984 N N . ALA A 1 120 ? -2.988 -13.504 -4.129 1.00 9.30 120 ALA A N 1
ATOM 985 C CA . ALA A 1 120 ? -2.888 -13.616 -5.565 1.00 9.73 120 ALA A CA 1
ATOM 986 C C . ALA A 1 120 ? -1.511 -14.173 -5.967 1.00 10.04 120 ALA A C 1
ATOM 987 O O . ALA A 1 120 ? -0.483 -13.503 -5.896 1.00 8.14 120 ALA A O 1
ATOM 989 N N . GLU A 1 121 ? -1.509 -15.468 -6.325 1.00 10.64 121 GLU A N 1
ATOM 990 C CA . GLU A 1 121 ? -0.307 -16.184 -6.686 1.00 10.59 121 GLU A CA 1
ATOM 991 C C . GLU A 1 121 ? 0.049 -15.891 -8.171 1.00 10.39 121 GLU A C 1
ATOM 992 O O . GLU A 1 121 ? -0.759 -16.056 -9.075 1.00 11.54 121 GLU A O 1
ATOM 998 N N . PHE A 1 122 ? 1.278 -15.461 -8.450 1.00 9.83 122 PHE A N 1
ATOM 999 C CA . PHE A 1 122 ? 1.692 -15.182 -9.825 1.00 11.25 122 PHE A CA 1
ATOM 1000 C C . PHE A 1 122 ? 2.767 -16.138 -10.355 1.00 10.85 122 PHE A C 1
ATOM 1001 O O . PHE A 1 122 ? 3.076 -16.129 -11.551 1.00 9.64 122 PHE A O 1
ATOM 1009 N N . ASP A 1 123 ? 3.326 -16.955 -9.461 1.00 12.81 123 ASP A N 1
ATOM 1010 C CA . ASP A 1 123 ? 4.336 -17.989 -9.732 1.00 13.82 123 ASP A CA 1
ATOM 1011 C C . ASP A 1 123 ? 4.364 -19.055 -8.671 1.00 14.21 123 ASP A C 1
ATOM 1012 O O . ASP A 1 123 ? 5.309 -19.294 -7.940 1.00 13.66 123 ASP A O 1
ATOM 1017 N N . GLY A 1 124 ? 3.224 -19.724 -8.571 1.00 15.31 124 GLY A N 1
ATOM 1018 C CA . GLY A 1 124 ? 3.068 -20.696 -7.521 1.00 13.83 124 GLY A CA 1
ATOM 1019 C C . GLY A 1 124 ? 3.652 -22.090 -7.773 1.00 14.42 124 GLY A C 1
ATOM 1020 O O . GLY A 1 124 ? 4.665 -22.264 -8.443 1.00 14.05 124 GLY A O 1
ATOM 1021 N N . GLN A 1 125 ? 2.962 -23.076 -7.205 1.00 15.21 125 GLN A N 1
ATOM 1022 C CA . GLN A 1 125 ? 3.350 -24.481 -7.264 1.00 15.49 125 GLN A CA 1
ATOM 1023 C C . GLN A 1 125 ? 4.535 -24.782 -6.343 1.00 16.51 125 GLN A C 1
ATOM 1024 O O . GLN A 1 125 ? 5.213 -25.791 -6.498 1.00 16.84 125 GLN A O 1
ATOM 1030 N N . ARG A 1 126 ? 4.770 -23.895 -5.377 1.00 16.72 126 ARG A N 1
ATOM 1031 C CA . ARG A 1 126 ? 5.780 -24.120 -4.367 1.00 16.12 126 ARG A CA 1
ATOM 1032 C C . ARG A 1 126 ? 5.406 -23.382 -3.095 1.00 16.91 126 ARG A C 1
ATOM 1033 O O . ARG A 1 126 ? 4.595 -22.465 -3.093 1.00 16.38 126 ARG A O 1
ATOM 1041 N N . PRO A 1 127 ? 5.966 -23.835 -1.958 1.00 16.80 127 PRO A N 1
ATOM 1042 C CA . PRO A 1 127 ? 5.629 -23.271 -0.652 1.00 16.07 127 PRO A CA 1
ATOM 1043 C C . PRO A 1 127 ? 6.003 -21.799 -0.506 1.00 15.75 127 PRO A C 1
ATOM 1044 O O . PRO A 1 127 ? 7.168 -21.431 -0.602 1.00 15.55 127 PRO A O 1
ATOM 1048 N N . LYS A 1 128 ? 4.992 -20.964 -0.293 1.00 13.77 128 LYS A N 1
ATOM 1049 C CA . LYS A 1 128 ? 5.175 -19.522 -0.122 1.00 13.43 128 LYS A CA 1
ATOM 1050 C C . LYS A 1 128 ? 4.279 -19.057 1.017 1.00 12.84 128 LYS A C 1
ATOM 1051 O O . LYS A 1 128 ? 3.173 -19.577 1.208 1.00 12.18 128 LYS A O 1
ATOM 1057 N N . ARG A 1 129 ? 4.741 -18.073 1.776 1.00 12.53 129 ARG A N 1
ATOM 1058 C CA . ARG A 1 129 ? 3.951 -17.630 2.908 1.00 12.13 129 ARG A CA 1
ATOM 1059 C C . ARG A 1 129 ? 3.434 -16.194 2.838 1.00 12.49 129 ARG A C 1
ATOM 1060 O O . ARG A 1 129 ? 3.963 -15.333 2.126 1.00 11.03 129 ARG A O 1
ATOM 1068 N N . VAL A 1 130 ? 2.377 -15.978 3.608 1.00 10.71 130 VAL A N 1
ATOM 1069 C CA . VAL A 1 130 ? 1.745 -14.694 3.815 1.00 10.35 130 VAL A CA 1
ATOM 1070 C C . VAL A 1 130 ? 1.814 -14.445 5.314 1.00 11.35 130 VAL A C 1
ATOM 1071 O O . VAL A 1 130 ? 1.564 -15.372 6.082 1.00 13.18 130 VAL A O 1
ATOM 1075 N N . VAL A 1 131 ? 2.246 -13.228 5.723 1.00 11.17 131 VAL A N 1
ATOM 1076 C CA . VAL A 1 131 ? 2.254 -12.880 7.173 1.00 11.09 131 VAL A CA 1
ATOM 1077 C C . VAL A 1 131 ? 1.063 -12.050 7.541 1.00 11.40 131 VAL A C 1
ATOM 1078 O O . VAL A 1 131 ? 0.616 -11.189 6.782 1.00 10.84 131 VAL A O 1
ATOM 1082 N N . ILE A 1 132 ? 0.488 -12.411 8.710 1.00 10.97 132 ILE A N 1
ATOM 1083 C CA . ILE A 1 132 ? -0.561 -11.621 9.346 1.00 10.94 132 ILE A CA 1
ATOM 1084 C C . ILE A 1 132 ? 0.000 -11.053 10.634 1.00 10.68 132 ILE A C 1
ATOM 1085 O O . ILE A 1 132 ? 0.397 -11.765 11.520 1.00 9.53 132 ILE A O 1
ATOM 1090 N N . LYS A 1 133 ? 0.064 -9.724 10.692 1.00 9.37 133 LYS A N 1
ATOM 1091 C CA . LYS A 1 133 ? 0.580 -9.116 11.896 1.00 9.48 133 LYS A CA 1
ATOM 1092 C C . LYS A 1 133 ? -0.436 -8.131 12.445 1.00 9.29 133 LYS A C 1
ATOM 1093 O O . LYS A 1 133 ? -0.841 -7.184 11.783 1.00 7.95 133 LYS A O 1
ATOM 1099 N N . ILE A 1 134 ? -0.880 -8.454 13.680 1.00 8.95 134 ILE A N 1
ATOM 1100 C CA . ILE A 1 134 ? -1.899 -7.646 14.353 1.00 10.32 134 ILE A CA 1
ATOM 1101 C C . ILE A 1 134 ? -1.350 -6.970 15.598 1.00 10.75 134 ILE A C 1
ATOM 1102 O O . ILE A 1 134 ? -0.612 -7.556 16.379 1.00 10.70 134 ILE A O 1
ATOM 1107 N N . ILE A 1 135 ? -1.698 -5.686 15.779 1.00 10.18 135 ILE A N 1
ATOM 1108 C CA . ILE A 1 135 ? -1.311 -4.893 16.996 1.00 12.73 135 ILE A CA 1
ATOM 1109 C C . ILE A 1 135 ? -2.533 -4.080 17.384 1.00 13.04 135 ILE A C 1
ATOM 1110 O O . ILE A 1 135 ? -3.325 -3.665 16.548 1.00 11.89 135 ILE A O 1
ATOM 1115 N N . GLY A 1 136 ? -2.659 -3.790 18.671 1.00 13.93 136 GLY A N 1
ATOM 1116 C CA . GLY A 1 136 ? -3.744 -2.959 19.151 1.00 15.51 136 GLY A CA 1
ATOM 1117 C C . GLY A 1 136 ? -4.096 -3.448 20.538 1.00 16.82 136 GLY A C 1
ATOM 1118 O O . GLY A 1 136 ? -3.268 -4.062 21.228 1.00 14.79 136 GLY A O 1
ATOM 1119 N N . GLU A 1 137 ? -5.330 -3.194 20.965 1.00 17.93 137 GLU A N 1
ATOM 1120 C CA . GLU A 1 137 ? -5.910 -3.494 22.271 1.00 20.91 137 GLU A CA 1
ATOM 1121 C C . GLU A 1 137 ? -7.266 -4.191 22.137 1.00 20.72 137 GLU A C 1
ATOM 1122 O O . GLU A 1 137 ? -8.166 -3.734 21.443 1.00 20.84 137 GLU A O 1
ATOM 1129 N N . MET B 1 1 ? -32.135 -21.958 -16.604 1.00 29.21 1 MET B N 1
ATOM 1130 C CA . MET B 1 1 ? -31.831 -21.643 -15.169 1.00 27.94 1 MET B CA 1
ATOM 1131 C C . MET B 1 1 ? -30.692 -22.474 -14.636 1.00 26.72 1 MET B C 1
ATOM 1132 O O . MET B 1 1 ? -30.549 -23.646 -14.995 1.00 28.43 1 MET B O 1
ATOM 1137 N N . LYS B 1 2 ? -29.653 -21.841 -14.009 1.00 23.34 2 LYS B N 1
ATOM 1138 C CA . LYS B 1 2 ? -28.455 -22.533 -13.491 1.00 20.03 2 LYS B CA 1
ATOM 1139 C C . LYS B 1 2 ? -28.733 -22.998 -12.091 1.00 17.74 2 LYS B C 1
ATOM 1140 O O . LYS B 1 2 ? -29.484 -22.386 -11.343 1.00 15.66 2 LYS B O 1
ATOM 1146 N N . ALA B 1 3 ? -28.141 -24.143 -11.783 1.00 14.55 3 ALA B N 1
ATOM 1147 C CA . ALA B 1 3 ? -28.249 -24.742 -10.474 1.00 13.24 3 ALA B CA 1
ATOM 1148 C C . ALA B 1 3 ? -26.878 -25.276 -10.194 1.00 13.87 3 ALA B C 1
ATOM 1149 O O . ALA B 1 3 ? -26.132 -25.644 -11.092 1.00 11.84 3 ALA B O 1
ATOM 1151 N N . TYR B 1 4 ? -26.510 -25.267 -8.922 1.00 13.28 4 TYR B N 1
ATOM 1152 C CA . TYR B 1 4 ? -25.183 -25.690 -8.526 1.00 12.77 4 TYR B CA 1
ATOM 1153 C C . TYR B 1 4 ? -25.230 -26.277 -7.123 1.00 12.95 4 TYR B C 1
ATOM 1154 O O . TYR B 1 4 ? -25.819 -25.682 -6.215 1.00 12.68 4 TYR B O 1
ATOM 1163 N N . THR B 1 5 ? -24.602 -27.440 -6.955 1.00 11.77 5 THR B N 1
ATOM 1164 C CA . THR B 1 5 ? -24.561 -28.168 -5.674 1.00 12.30 5 THR B CA 1
ATOM 1165 C C . THR B 1 5 ? -23.137 -28.462 -5.234 1.00 13.98 5 THR B C 1
ATOM 1166 O O . THR B 1 5 ? -22.283 -28.846 -6.022 1.00 12.51 5 THR B O 1
ATOM 1170 N N . LYS B 1 6 ? -22.763 -28.283 -3.950 1.00 14.32 6 LYS B N 1
ATOM 1171 C CA . LYS B 1 6 ? -21.500 -28.672 -3.321 1.00 15.36 6 LYS B CA 1
ATOM 1172 C C . LYS B 1 6 ? -21.813 -29.065 -1.882 1.00 15.23 6 LYS B C 1
ATOM 1173 O O . LYS B 1 6 ? -22.660 -28.449 -1.237 1.00 15.29 6 LYS B O 1
ATOM 1179 N N . TYR B 1 7 ? -21.074 -30.029 -1.459 1.00 14.29 7 TYR B N 1
ATOM 1180 C CA . TYR B 1 7 ? -21.200 -30.485 -0.082 1.00 13.74 7 TYR B CA 1
ATOM 1181 C C . TYR B 1 7 ? -19.902 -30.217 0.667 1.00 13.57 7 TYR B C 1
ATOM 1182 O O . TYR B 1 7 ? -18.810 -30.488 0.163 1.00 13.77 7 TYR B O 1
ATOM 1191 N N . LEU B 1 8 ? -20.017 -29.662 1.864 1.00 12.70 8 LEU B N 1
ATOM 1192 C CA . LEU B 1 8 ? -18.840 -29.404 2.669 1.00 13.40 8 LEU B CA 1
ATOM 1193 C C . LEU B 1 8 ? -18.845 -30.451 3.776 1.00 13.90 8 LEU B C 1
ATOM 1194 O O . LEU B 1 8 ? -19.882 -30.721 4.382 1.00 12.35 8 LEU B O 1
ATOM 1199 N N . THR B 1 9 ? -17.692 -31.058 4.022 1.00 14.15 9 THR B N 1
ATOM 1200 C CA . THR B 1 9 ? -17.588 -32.080 5.060 1.00 16.15 9 THR B CA 1
ATOM 1201 C C . THR B 1 9 ? -16.726 -31.602 6.227 1.00 16.61 9 THR B C 1
ATOM 1202 O O . THR B 1 9 ? -15.667 -31.013 6.052 1.00 15.40 9 THR B O 1
ATOM 1206 N N . PHE B 1 10 ? -17.199 -31.878 7.435 1.00 16.00 10 PHE B N 1
ATOM 1207 C CA . PHE B 1 10 ? -16.514 -31.490 8.640 1.00 16.27 10 PHE B CA 1
ATOM 1208 C C . PHE B 1 10 ? -16.355 -32.689 9.550 1.00 15.67 10 PHE B C 1
ATOM 1209 O O . PHE B 1 10 ? -17.158 -33.623 9.577 1.00 15.95 10 PHE B O 1
ATOM 1217 N N . ASN B 1 11 ? -15.232 -32.667 10.264 1.00 15.57 11 ASN B N 1
ATOM 1218 C CA . ASN B 1 11 ? -14.916 -33.628 11.255 1.00 15.12 11 ASN B CA 1
ATOM 1219 C C . ASN B 1 11 ? -14.165 -32.845 12.297 1.00 15.76 11 ASN B C 1
ATOM 1220 O O . ASN B 1 11 ? -12.935 -32.822 12.272 1.00 14.35 11 ASN B O 1
ATOM 1225 N N . THR B 1 12 ? -14.958 -32.128 13.152 1.00 14.73 12 THR B N 1
ATOM 1226 C CA . THR B 1 12 ? -14.328 -31.187 14.069 1.00 14.85 12 THR B CA 1
ATOM 1227 C C . THR B 1 12 ? -13.490 -31.919 15.100 1.00 16.33 12 THR B C 1
ATOM 1228 O O . THR B 1 12 ? -13.725 -33.076 15.423 1.00 15.02 12 THR B O 1
ATOM 1232 N N . LYS B 1 13 ? -12.507 -31.173 15.582 1.00 16.91 13 LYS B N 1
ATOM 1233 C CA . LYS B 1 13 ? -11.572 -31.712 16.539 1.00 19.90 13 LYS B CA 1
ATOM 1234 C C . LYS B 1 13 ? -12.260 -31.829 17.883 1.00 19.55 13 LYS B C 1
ATOM 1235 O O . LYS B 1 13 ? -11.891 -32.636 18.730 1.00 19.99 13 LYS B O 1
ATOM 1241 N N . LYS B 1 14 ? -13.290 -30.959 18.052 1.00 20.12 14 LYS B N 1
ATOM 1242 C CA . LYS B 1 14 ? -14.054 -30.817 19.280 1.00 21.34 14 LYS B CA 1
ATOM 1243 C C . LYS B 1 14 ? -15.515 -31.181 19.043 1.00 20.89 14 LYS B C 1
ATOM 1244 O O . LYS B 1 14 ? -16.031 -31.105 17.936 1.00 20.69 14 LYS B O 1
ATOM 1250 N N . ARG B 1 15 ? -16.190 -31.568 20.142 1.00 19.41 15 ARG B N 1
ATOM 1251 C CA . ARG B 1 15 ? -17.628 -31.919 20.023 1.00 20.72 15 ARG B CA 1
ATOM 1252 C C . ARG B 1 15 ? -18.472 -30.683 19.643 1.00 18.54 15 ARG B C 1
ATOM 1253 O O . ARG B 1 15 ? -19.343 -30.709 18.784 1.00 19.80 15 ARG B O 1
ATOM 1261 N N . ARG B 1 16 ? -18.075 -29.579 20.257 1.00 17.26 16 ARG B N 1
ATOM 1262 C CA . ARG B 1 16 ? -18.711 -28.311 19.949 1.00 15.67 16 ARG B CA 1
ATOM 1263 C C . ARG B 1 16 ? -17.675 -27.329 19.428 1.00 14.67 16 ARG B C 1
ATOM 1264 O O . ARG B 1 16 ? -16.671 -27.073 20.092 1.00 14.79 16 ARG B O 1
ATOM 1272 N N . GLU B 1 17 ? -17.954 -26.733 18.273 1.00 13.61 17 GLU B N 1
ATOM 1273 C CA . GLU B 1 17 ? -17.019 -25.856 17.606 1.00 15.54 17 GLU B CA 1
ATOM 1274 C C . GLU B 1 17 ? -17.771 -24.971 16.616 1.00 14.65 17 GLU B C 1
ATOM 1275 O O . GLU B 1 17 ? -18.816 -25.303 16.104 1.00 14.84 17 GLU B O 1
ATOM 1281 N N . LEU B 1 18 ? -17.203 -23.791 16.434 1.00 14.53 18 LEU B N 1
ATOM 1282 C CA . LEU B 1 18 ? -17.690 -22.813 15.515 1.00 14.80 18 LEU B CA 1
ATOM 1283 C C . LEU B 1 18 ? -16.705 -22.782 14.375 1.00 14.50 18 LEU B C 1
ATOM 1284 O O . LEU B 1 18 ? -15.525 -22.527 14.579 1.00 13.76 18 LEU B O 1
ATOM 1289 N N . ILE B 1 19 ? -17.147 -23.114 13.127 1.00 11.66 19 ILE B N 1
ATOM 1290 C CA . ILE B 1 19 ? -16.206 -23.064 11.970 1.00 11.27 19 ILE B CA 1
ATOM 1291 C C . ILE B 1 19 ? -16.603 -22.053 10.893 1.00 10.52 19 ILE B C 1
ATOM 1292 O O . ILE B 1 19 ? -17.708 -22.085 10.367 1.00 8.87 19 ILE B O 1
ATOM 1297 N N . ARG B 1 20 ? -15.696 -21.149 10.537 1.00 9.91 20 ARG B N 1
ATOM 1298 C CA . ARG B 1 20 ? -15.982 -20.179 9.498 1.00 11.77 20 ARG B CA 1
ATOM 1299 C C . ARG B 1 20 ? -16.088 -20.895 8.152 1.00 12.00 20 ARG B C 1
ATOM 1300 O O . ARG B 1 20 ? -15.234 -21.684 7.771 1.00 13.26 20 ARG B O 1
ATOM 1308 N N . ILE B 1 21 ? -17.172 -20.637 7.428 1.00 12.15 21 ILE B N 1
ATOM 1309 C CA . ILE B 1 21 ? -17.336 -21.289 6.078 1.00 11.49 21 ILE B CA 1
ATOM 1310 C C . ILE B 1 21 ? -17.763 -20.258 5.067 1.00 10.31 21 ILE B C 1
ATOM 1311 O O . ILE B 1 21 ? -18.168 -20.570 3.955 1.00 9.59 21 ILE B O 1
ATOM 1316 N N . THR B 1 22 ? -17.656 -18.973 5.382 1.00 10.27 22 THR B N 1
ATOM 1317 C CA . THR B 1 22 ? -18.065 -17.954 4.416 1.00 10.48 22 THR B CA 1
ATOM 1318 C C . THR B 1 22 ? -17.274 -18.045 3.108 1.00 10.95 22 THR B C 1
ATOM 1319 O O . THR B 1 22 ? -17.825 -18.006 2.016 1.00 10.94 22 THR B O 1
ATOM 1323 N N . ASP B 1 23 ? -15.953 -18.190 3.186 1.00 10.24 23 ASP B N 1
ATOM 1324 C CA . ASP B 1 23 ? -15.157 -18.301 1.969 1.00 10.24 23 ASP B CA 1
ATOM 1325 C C . ASP B 1 23 ? -15.499 -19.568 1.181 1.00 9.96 23 ASP B C 1
ATOM 1326 O O . ASP B 1 23 ? -15.429 -19.567 -0.041 1.00 11.09 23 ASP B O 1
ATOM 1331 N N . GLU B 1 24 ? -15.871 -20.643 1.871 1.00 10.22 24 GLU B N 1
ATOM 1332 C CA . GLU B 1 24 ? -16.246 -21.856 1.162 1.00 12.10 24 GLU B CA 1
ATOM 1333 C C . GLU B 1 24 ? -17.507 -21.642 0.365 1.00 10.77 24 GLU B C 1
ATOM 1334 O O . GLU B 1 24 ? -17.660 -22.129 -0.747 1.00 11.38 24 GLU B O 1
ATOM 1340 N N . VAL B 1 25 ? -18.440 -20.887 0.942 1.00 10.16 25 VAL B N 1
ATOM 1341 C CA . VAL B 1 25 ? -19.717 -20.550 0.275 1.00 10.08 25 VAL B CA 1
ATOM 1342 C C . VAL B 1 25 ? -19.444 -19.603 -0.880 1.00 11.68 25 VAL B C 1
ATOM 1343 O O . VAL B 1 25 ? -20.019 -19.711 -1.955 1.00 12.37 25 VAL B O 1
ATOM 1347 N N . LYS B 1 26 ? -18.572 -18.628 -0.642 1.00 11.59 26 LYS B N 1
ATOM 1348 C CA . LYS B 1 26 ? -18.230 -17.663 -1.666 1.00 12.22 26 LYS B CA 1
ATOM 1349 C C . LYS B 1 26 ? -17.617 -18.383 -2.862 1.00 11.81 26 LYS B C 1
ATOM 1350 O O . LYS B 1 26 ? -17.907 -18.085 -4.013 1.00 10.75 26 LYS B O 1
ATOM 1356 N N . LYS B 1 27 ? -16.755 -19.353 -2.572 1.00 11.59 27 LYS B N 1
ATOM 1357 C CA . LYS B 1 27 ? -16.121 -20.101 -3.643 1.00 11.86 27 LYS B CA 1
ATOM 1358 C C . LYS B 1 27 ? -17.168 -20.866 -4.441 1.00 10.76 27 LYS B C 1
ATOM 1359 O O . LYS B 1 27 ? -17.067 -21.024 -5.653 1.00 9.76 27 LYS B O 1
ATOM 1365 N N . ALA B 1 28 ? -18.198 -21.377 -3.736 1.00 9.57 28 ALA B N 1
ATOM 1366 C CA . ALA B 1 28 ? -19.262 -22.092 -4.441 1.00 9.68 28 ALA B CA 1
ATOM 1367 C C . ALA B 1 28 ? -20.055 -21.142 -5.297 1.00 10.65 28 ALA B C 1
ATOM 1368 O O . ALA B 1 28 ? -20.514 -21.476 -6.381 1.00 9.54 28 ALA B O 1
ATOM 1370 N N . VAL B 1 29 ? -20.233 -19.904 -4.833 1.00 10.13 29 VAL B N 1
ATOM 1371 C CA . VAL B 1 29 ? -20.984 -18.905 -5.621 1.00 10.93 29 VAL B CA 1
ATOM 1372 C C . VAL B 1 29 ? -20.245 -18.596 -6.903 1.00 11.13 29 VAL B C 1
ATOM 1373 O O . VAL B 1 29 ? -20.822 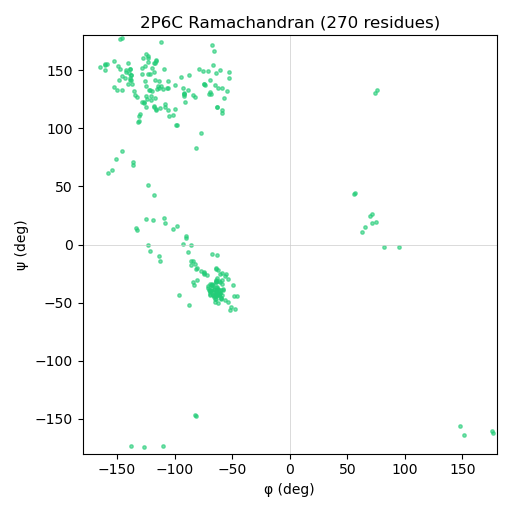-18.514 -7.980 1.00 12.56 29 VAL B O 1
ATOM 1377 N N . GLU B 1 30 ? -18.932 -18.418 -6.814 1.00 11.35 30 GLU B N 1
ATOM 1378 C CA . GLU B 1 30 ? -18.186 -18.125 -8.032 1.00 10.78 30 GLU B CA 1
ATOM 1379 C C . GLU B 1 30 ? -18.219 -19.314 -8.986 1.00 11.81 30 GLU B C 1
ATOM 1380 O O . GLU B 1 30 ? -18.406 -19.174 -10.188 1.00 11.14 30 GLU B O 1
ATOM 1386 N N . GLU B 1 31 ? -18.091 -20.531 -8.459 1.00 11.98 31 GLU B N 1
ATOM 1387 C CA . GLU B 1 31 ? -18.126 -21.773 -9.243 1.00 12.90 31 GLU B CA 1
ATOM 1388 C C . GLU B 1 31 ? -19.482 -21.958 -9.978 1.00 12.88 31 GLU B C 1
ATOM 1389 O O . GLU B 1 31 ? -19.564 -22.544 -11.050 1.00 12.49 31 GLU B O 1
ATOM 1395 N N . SER B 1 32 ? -20.569 -21.462 -9.387 1.00 12.16 32 SER B N 1
ATOM 1396 C CA . SER B 1 32 ? -21.906 -21.604 -9.970 1.00 12.46 32 SER B CA 1
ATOM 1397 C C . SER B 1 32 ? -22.088 -20.720 -11.194 1.00 13.09 32 SER B C 1
ATOM 1398 O O . SER B 1 32 ? -22.899 -21.018 -12.068 1.00 13.94 32 SER B O 1
ATOM 1401 N N . GLU B 1 33 ? -21.327 -19.633 -11.242 1.00 12.11 33 GLU B N 1
ATOM 1402 C CA . GLU B 1 33 ? -21.398 -18.644 -12.308 1.00 13.61 33 GLU B CA 1
ATOM 1403 C C . GLU B 1 33 ? -22.744 -17.924 -12.313 1.00 13.06 33 GLU B C 1
ATOM 1404 O O . GLU B 1 33 ? -23.108 -17.239 -13.260 1.00 10.97 33 GLU B O 1
ATOM 1410 N N . VAL B 1 34 ? -23.489 -18.065 -11.224 1.00 11.36 34 VAL B N 1
ATOM 1411 C CA . VAL B 1 34 ? -24.771 -17.389 -11.105 1.00 11.54 34 VAL B CA 1
ATOM 1412 C C . VAL B 1 34 ? -24.541 -15.908 -10.830 1.00 10.89 34 VAL B C 1
ATOM 1413 O O . VAL B 1 34 ? -23.657 -15.548 -10.064 1.00 10.80 34 VAL B O 1
ATOM 1417 N N . LYS B 1 35 ? -25.325 -15.054 -11.485 1.00 10.59 35 LYS B N 1
ATOM 1418 C CA . LYS B 1 35 ? -25.209 -13.606 -11.304 1.00 11.17 35 LYS B CA 1
ATOM 1419 C C . LYS B 1 35 ? -26.236 -13.114 -10.283 1.00 11.99 35 LYS B C 1
ATOM 1420 O O . LYS B 1 35 ? -25.933 -12.279 -9.417 1.00 11.82 35 LYS B O 1
ATOM 1426 N N . GLU B 1 36 ? -27.460 -13.625 -10.402 1.00 11.17 36 GLU B N 1
ATOM 1427 C CA . GLU B 1 36 ? -28.551 -13.268 -9.487 1.00 11.29 36 GLU B CA 1
ATOM 1428 C C . GLU B 1 36 ? -29.285 -14.519 -9.061 1.00 12.20 36 GLU B C 1
ATOM 1429 O O . GLU B 1 36 ? -29.693 -15.338 -9.874 1.00 11.04 36 GLU B O 1
ATOM 1435 N N . GLY B 1 37 ? -29.454 -14.707 -7.757 1.00 10.62 37 GLY B N 1
ATOM 1436 C CA . GLY B 1 37 ? -30.159 -15.897 -7.309 1.00 11.74 37 GLY B CA 1
ATOM 1437 C C . GLY B 1 37 ? -30.207 -16.070 -5.806 1.00 10.58 37 GLY B C 1
ATOM 1438 O O . GLY B 1 37 ? -30.024 -15.116 -5.046 1.00 9.43 37 GLY B O 1
ATOM 1439 N N . LEU B 1 38 ? -30.460 -17.302 -5.386 1.00 9.10 38 LEU B N 1
ATOM 1440 C CA . LEU B 1 38 ? -30.515 -17.642 -3.985 1.00 9.90 38 LEU B CA 1
ATOM 1441 C C . LEU B 1 38 ? -29.528 -18.743 -3.701 1.00 9.42 38 LEU B C 1
ATOM 1442 O O . LEU B 1 38 ? -29.278 -19.616 -4.522 1.00 8.99 38 LEU B O 1
ATOM 1447 N N . CYS B 1 39 ? -28.953 -18.708 -2.506 1.00 10.15 39 CYS B N 1
ATOM 1448 C CA . CYS B 1 39 ? -27.941 -19.672 -2.086 1.00 10.29 39 CYS B CA 1
ATOM 1449 C C . CYS B 1 39 ? -28.273 -20.247 -0.712 1.00 10.61 39 CYS B C 1
ATOM 1450 O O . CYS B 1 39 ? -28.127 -19.567 0.299 1.00 10.91 39 CYS B O 1
ATOM 1453 N N . LEU B 1 40 ? -28.723 -21.500 -0.689 1.00 10.19 40 LEU B N 1
ATOM 1454 C CA . LEU B 1 40 ? -29.187 -22.225 0.700 1.00 10.72 40 LEU B CA 1
ATOM 1455 C C . LEU B 1 40 ? -27.861 -22.916 1.120 1.00 11.49 40 LEU B C 1
ATOM 1456 O O . LEU B 1 40 ? -27.193 -23.572 0.332 1.00 12.56 40 LEU B O 1
ATOM 1461 N N . VAL B 1 41 ? -27.652 -22.714 2.422 1.00 10.69 41 VAL B N 1
ATOM 1462 C CA . VAL B 1 41 ? -26.585 -23.389 3.125 1.00 9.30 41 VAL B CA 1
ATOM 1463 C C . VAL B 1 41 ? -27.144 -24.011 4.367 1.00 9.73 41 VAL B C 1
ATOM 1464 O O . VAL B 1 41 ? -27.579 -23.323 5.288 1.00 9.32 41 VAL B O 1
ATOM 1468 N N . SER B 1 42 ? -27.152 -25.347 4.381 1.00 10.35 42 SER B N 1
ATOM 1469 C CA . SER B 1 42 ? -27.856 -26.047 5.438 1.00 10.30 42 SER B CA 1
ATOM 1470 C C . SER B 1 42 ? -27.085 -27.263 5.967 1.00 10.42 42 SER B C 1
ATOM 1471 O O . SER B 1 42 ? -26.447 -28.000 5.222 1.00 10.06 42 SER B O 1
ATOM 1474 N N . SER B 1 43 ? -27.167 -27.462 7.275 1.00 10.07 43 SER B N 1
ATOM 1475 C CA . SER B 1 43 ? -26.550 -28.628 7.881 1.00 10.64 43 SER B CA 1
ATOM 1476 C C . SER B 1 43 ? -27.423 -29.832 7.526 1.00 10.97 43 SER B C 1
ATOM 1477 O O . SER B 1 43 ? -28.650 -29.750 7.564 1.00 10.65 43 SER B O 1
ATOM 1480 N N . MET B 1 44 ? -26.794 -30.946 7.175 1.00 11.33 44 MET B N 1
ATOM 1481 C CA . MET B 1 44 ? -27.504 -32.154 6.808 1.00 13.03 44 MET B CA 1
ATOM 1482 C C . MET B 1 44 ? -27.769 -33.060 8.028 1.00 13.48 44 MET B C 1
ATOM 1483 O O . MET B 1 44 ? -28.254 -34.178 7.911 1.00 12.36 44 MET B O 1
ATOM 1488 N N . HIS B 1 45 ? -27.421 -32.557 9.211 1.00 12.35 45 HIS B N 1
ATOM 1489 C CA . HIS B 1 45 ? -27.564 -33.307 10.450 1.00 13.29 45 HIS B CA 1
ATOM 1490 C C . HIS B 1 45 ? -28.421 -32.540 11.452 1.00 13.84 45 HIS B C 1
ATOM 1491 O O . HIS B 1 45 ? -28.625 -31.331 11.316 1.00 14.87 45 HIS B O 1
ATOM 1498 N N . LEU B 1 46 ? -28.916 -33.255 12.457 1.00 11.92 46 LEU B N 1
ATOM 1499 C CA . LEU B 1 46 ? -29.823 -32.749 13.536 1.00 10.99 46 LEU B CA 1
ATOM 1500 C C . LEU B 1 46 ? -29.019 -32.281 14.754 1.00 10.96 46 LEU B C 1
ATOM 1501 O O . LEU B 1 46 ? -29.547 -31.890 15.787 1.00 9.44 46 LEU B O 1
ATOM 1506 N N . THR B 1 47 ? -27.690 -32.377 14.699 1.00 10.64 47 THR B N 1
ATOM 1507 C CA . THR B 1 47 ? -26.825 -32.069 15.847 1.00 11.73 47 THR B CA 1
ATOM 1508 C C . THR B 1 47 ? -25.776 -31.008 15.495 1.00 11.64 47 THR B C 1
ATOM 1509 O O . THR B 1 47 ? -24.740 -30.883 16.135 1.00 11.56 47 THR B O 1
ATOM 1513 N N . SER B 1 48 ? -26.061 -30.234 14.450 1.00 11.27 48 SER B N 1
ATOM 1514 C CA . SER B 1 48 ? -25.215 -29.147 13.987 1.00 10.73 48 SER B CA 1
ATOM 1515 C C . SER B 1 48 ? -26.100 -28.235 13.140 1.00 10.69 48 SER B C 1
ATOM 1516 O O . SER B 1 48 ? -27.115 -28.677 12.596 1.00 11.05 48 SER B O 1
ATOM 1519 N N . SER B 1 49 ? -25.720 -26.963 13.045 1.00 9.67 49 SER B N 1
ATOM 1520 C CA . SER B 1 49 ? -26.463 -25.981 12.261 1.00 9.24 49 SER B CA 1
ATOM 1521 C C . SER B 1 49 ? -25.504 -25.037 11.513 1.00 9.76 49 SER B C 1
ATOM 1522 O O . SER B 1 49 ? -24.358 -24.885 11.847 1.00 9.07 49 SER B O 1
ATOM 1525 N N . VAL B 1 50 ? -26.057 -24.454 10.414 1.00 9.80 50 VAL B N 1
ATOM 1526 C CA . VAL B 1 50 ? -25.387 -23.371 9.681 1.00 9.73 50 VAL B CA 1
ATOM 1527 C C . VAL B 1 50 ? -26.074 -22.126 10.191 1.00 10.85 50 VAL B C 1
ATOM 1528 O O . VAL B 1 50 ? -27.289 -22.031 10.129 1.00 10.68 50 VAL B O 1
ATOM 1532 N N . ILE B 1 51 ? -25.329 -21.266 10.843 1.00 9.94 51 ILE B N 1
ATOM 1533 C CA . ILE B 1 51 ? -25.905 -20.001 11.312 1.00 11.66 51 ILE B CA 1
ATOM 1534 C C . ILE B 1 51 ? -25.066 -18.832 10.763 1.00 11.37 51 ILE B C 1
ATOM 1535 O O . ILE B 1 51 ? -23.966 -19.049 10.256 1.00 11.74 51 ILE B O 1
ATOM 1540 N N . ILE B 1 52 ? -25.657 -17.613 10.820 1.00 10.89 52 ILE B N 1
ATOM 1541 C CA . ILE B 1 52 ? -25.002 -16.365 10.501 1.00 10.83 52 ILE B CA 1
ATOM 1542 C C . ILE B 1 52 ? -24.785 -15.626 11.780 1.00 11.92 52 ILE B C 1
ATOM 1543 O O . ILE B 1 52 ? -25.716 -15.336 12.520 1.00 9.72 52 ILE B O 1
ATOM 1548 N N . GLN B 1 53 ? -23.540 -15.319 12.105 1.00 11.22 53 GLN B N 1
ATOM 1549 C CA . GLN B 1 53 ? -23.194 -14.621 13.327 1.00 14.33 53 GLN B CA 1
ATOM 1550 C C . GLN B 1 53 ? -22.132 -13.618 12.894 1.00 14.60 53 GLN B C 1
ATOM 1551 O O . GLN B 1 53 ? -21.909 -13.454 11.698 1.00 14.54 53 GLN B O 1
ATOM 1557 N N . ASP B 1 54 ? -21.518 -12.911 13.840 1.00 14.83 54 ASP B N 1
ATOM 1558 C CA . ASP B 1 54 ? -20.412 -12.062 13.512 1.00 15.05 54 ASP B CA 1
ATOM 1559 C C . ASP B 1 54 ? -19.173 -12.650 14.132 1.00 15.02 54 ASP B C 1
ATOM 1560 O O . ASP B 1 54 ? -19.219 -13.621 14.875 1.00 13.91 54 ASP B O 1
ATOM 1565 N N . ASP B 1 55 ? -18.053 -12.030 13.817 1.00 14.12 55 ASP B N 1
ATOM 1566 C CA . ASP B 1 55 ? -16.716 -12.539 14.191 1.00 15.17 55 ASP B CA 1
ATOM 1567 C C . ASP B 1 55 ? -16.326 -12.308 15.664 1.00 14.73 55 ASP B C 1
ATOM 1568 O O . ASP B 1 55 ? -15.407 -12.915 16.196 1.00 15.59 55 ASP B O 1
ATOM 1573 N N . GLU B 1 56 ? -16.948 -11.306 16.344 1.00 15.09 56 GLU B N 1
ATOM 1574 C CA . GLU B 1 56 ? -16.485 -10.930 17.666 1.00 14.10 56 GLU B CA 1
ATOM 1575 C C . GLU B 1 56 ? -16.449 -12.145 18.583 1.00 13.70 56 GLU B C 1
ATOM 1576 O O . GLU B 1 56 ? -17.381 -12.935 18.646 1.00 12.73 56 GLU B O 1
ATOM 1582 N N . GLU B 1 57 ? -15.324 -12.271 19.269 1.00 12.83 57 GLU B N 1
ATOM 1583 C CA . GLU B 1 57 ? -15.125 -13.505 20.022 1.00 13.76 57 GLU B CA 1
ATOM 1584 C C . GLU B 1 57 ? -15.868 -13.512 21.374 1.00 13.34 57 GLU B C 1
ATOM 1585 O O . GLU B 1 57 ? -16.290 -14.543 21.880 1.00 11.62 57 GLU B O 1
ATOM 1591 N N . GLY B 1 58 ? -16.034 -12.312 21.978 1.00 12.67 58 GLY B N 1
ATOM 1592 C CA . GLY B 1 58 ? -16.840 -12.266 23.192 1.00 13.36 58 GLY B CA 1
ATOM 1593 C C . GLY B 1 58 ? -18.205 -12.806 22.880 1.00 14.17 58 GLY B C 1
ATOM 1594 O O . GLY B 1 58 ? -18.822 -13.506 23.669 1.00 15.12 58 GLY B O 1
ATOM 1595 N N . LEU B 1 59 ? -18.698 -12.463 21.693 1.00 12.96 59 LEU B N 1
ATOM 1596 C CA . LEU B 1 59 ? -20.039 -12.866 21.274 1.00 13.21 59 LEU B CA 1
ATOM 1597 C C . LEU B 1 59 ? -20.087 -14.396 21.074 1.00 12.12 59 LEU B C 1
ATOM 1598 O O . LEU B 1 59 ? -21.092 -15.049 21.319 1.00 10.88 59 LEU B O 1
ATOM 1603 N N . HIS B 1 60 ? -18.995 -14.980 20.597 1.00 10.86 60 HIS B N 1
ATOM 1604 C CA . HIS B 1 60 ? -18.956 -16.419 20.391 1.00 11.11 60 HIS B CA 1
ATOM 1605 C C . HIS B 1 60 ? -19.087 -17.087 21.741 1.00 10.90 60 HIS B C 1
ATOM 1606 O O . HIS B 1 60 ? -19.792 -18.085 21.888 1.00 10.69 60 HIS B O 1
ATOM 1613 N N . GLU B 1 61 ? -18.414 -16.524 22.734 1.00 10.96 61 GLU B N 1
ATOM 1614 C CA . GLU B 1 61 ? -18.516 -17.141 24.033 1.00 12.01 61 GLU B CA 1
ATOM 1615 C C . GLU B 1 61 ? -19.907 -16.921 24.607 1.00 11.83 61 GLU B C 1
ATOM 1616 O O . GLU B 1 61 ? -20.492 -17.791 25.238 1.00 12.21 61 GLU B O 1
ATOM 1622 N N . ASP B 1 62 ? -20.512 -15.764 24.353 1.00 10.83 62 ASP B N 1
ATOM 1623 C CA . ASP B 1 62 ? -21.867 -15.531 24.830 1.00 11.42 62 ASP B CA 1
ATOM 1624 C C . ASP B 1 62 ? -22.870 -16.546 24.264 1.00 9.84 62 ASP B C 1
ATOM 1625 O O . ASP B 1 62 ? -23.682 -17.086 25.004 1.00 11.01 62 ASP B O 1
ATOM 1630 N N . ILE B 1 63 ? -22.826 -16.824 22.967 1.00 11.40 63 ILE B N 1
ATOM 1631 C CA . ILE B 1 63 ? -23.839 -17.780 22.422 1.00 12.70 63 ILE B CA 1
ATOM 1632 C C . ILE B 1 63 ? -23.593 -19.179 22.972 1.00 12.88 63 ILE B C 1
ATOM 1633 O O . ILE B 1 63 ? -24.513 -19.940 23.240 1.00 15.28 63 ILE B O 1
ATOM 1638 N N . TRP B 1 64 ? -22.346 -19.593 23.145 1.00 11.42 64 TRP B N 1
ATOM 1639 C CA . TRP B 1 64 ? -22.115 -20.920 23.685 1.00 12.10 64 TRP B CA 1
ATOM 1640 C C . TRP B 1 64 ? -22.718 -21.000 25.089 1.00 11.79 64 TRP B C 1
ATOM 1641 O O . TRP B 1 64 ? -23.366 -21.990 25.434 1.00 11.19 64 TRP B O 1
ATOM 1652 N N . GLU B 1 65 ? -22.529 -19.947 25.885 1.00 11.65 65 GLU B N 1
ATOM 1653 C CA . GLU B 1 65 ? -23.044 -19.871 27.238 1.00 12.91 65 GLU B CA 1
ATOM 1654 C C . GLU B 1 65 ? -24.590 -19.857 27.191 1.00 12.48 65 GLU B C 1
ATOM 1655 O O . GLU B 1 65 ? -25.266 -20.511 27.974 1.00 11.55 65 GLU B O 1
ATOM 1661 N N . TRP B 1 66 ? -25.110 -19.077 26.255 1.00 11.54 66 TRP B N 1
ATOM 1662 C CA . TRP B 1 66 ? -26.548 -18.942 26.088 1.00 10.67 66 TRP B CA 1
ATOM 1663 C C . TRP B 1 66 ? -27.191 -20.278 25.673 1.00 11.02 66 TRP B C 1
ATOM 1664 O O . TRP B 1 66 ? -28.228 -20.673 26.221 1.00 8.61 66 TRP B O 1
ATOM 1675 N N . LEU B 1 67 ? -26.567 -20.975 24.721 1.00 10.76 67 LEU B N 1
ATOM 1676 C CA . LEU B 1 67 ? -27.025 -22.262 24.208 1.00 11.60 67 LEU B CA 1
ATOM 1677 C C . LEU B 1 67 ? -27.102 -23.308 25.372 1.00 12.21 67 LEU B C 1
ATOM 1678 O O . LEU B 1 67 ? -28.019 -24.114 25.458 1.00 13.02 67 LEU B O 1
ATOM 1683 N N . GLU B 1 68 ? -26.075 -23.300 26.221 1.00 12.37 68 GLU B N 1
ATOM 1684 C CA . GLU B 1 68 ? -26.060 -24.273 27.289 1.00 14.21 68 GLU B CA 1
ATOM 1685 C C . GLU B 1 68 ? -27.119 -23.913 28.313 1.00 14.66 68 GLU B C 1
ATOM 1686 O O . GLU B 1 68 ? -27.805 -24.766 28.861 1.00 15.73 68 GLU B O 1
ATOM 1692 N N . LYS B 1 69 ? -27.279 -22.615 28.547 1.00 15.27 69 LYS B N 1
ATOM 1693 C CA . LYS B 1 69 ? -28.321 -22.124 29.443 1.00 16.05 69 LYS B CA 1
ATOM 1694 C C . LYS B 1 69 ? -29.690 -22.522 28.966 1.00 16.17 69 LYS B C 1
ATOM 1695 O O . LYS B 1 69 ? -30.499 -23.051 29.717 1.00 15.51 69 LYS B O 1
ATOM 1701 N N . LEU B 1 70 ? -29.978 -22.331 27.684 1.00 14.43 70 LEU B N 1
ATOM 1702 C CA . LEU B 1 70 ? -31.323 -22.649 27.109 1.00 14.12 70 LEU B CA 1
ATOM 1703 C C . LEU B 1 70 ? -31.478 -24.136 26.729 1.00 13.20 70 LEU B C 1
ATOM 1704 O O . LEU B 1 70 ? -32.551 -24.716 26.826 1.00 11.99 70 LEU B O 1
ATOM 1709 N N . ALA B 1 71 ? -30.391 -24.754 26.267 1.00 11.45 71 ALA B N 1
ATOM 1710 C CA . ALA B 1 71 ? -30.466 -26.159 25.882 1.00 10.55 71 ALA B CA 1
ATOM 1711 C C . ALA B 1 71 ? -29.220 -26.881 26.434 1.00 10.97 71 ALA B C 1
ATOM 1712 O O . ALA B 1 71 ? -28.334 -27.290 25.694 1.00 10.08 71 ALA B O 1
ATOM 1714 N N . PRO B 1 72 ? -29.183 -27.043 27.769 1.00 11.83 72 PRO B N 1
ATOM 1715 C CA . PRO B 1 72 ? -28.075 -27.668 28.489 1.00 12.49 72 PRO B CA 1
ATOM 1716 C C . PRO B 1 72 ? -27.920 -29.165 28.312 1.00 12.71 72 PRO B C 1
ATOM 1717 O O . PRO B 1 72 ? -28.895 -29.887 28.112 1.00 9.78 72 PRO B O 1
ATOM 1721 N N . TYR B 1 73 ? -26.677 -29.626 28.381 1.00 14.49 73 TYR B N 1
ATOM 1722 C CA . TYR B 1 73 ? -26.452 -31.061 28.342 1.00 14.91 73 TYR B CA 1
ATOM 1723 C C . TYR B 1 73 ? -27.121 -31.541 29.632 1.00 14.94 73 TYR B C 1
ATOM 1724 O O . TYR B 1 73 ? -27.036 -30.911 30.678 1.00 14.21 73 TYR B O 1
ATOM 1733 N N . ARG B 1 74 ? -27.836 -32.667 29.467 1.00 16.09 74 ARG B N 1
ATOM 1734 C CA . ARG B 1 74 ? -28.601 -33.282 30.536 1.00 18.06 74 ARG B CA 1
ATOM 1735 C C . ARG B 1 74 ? -28.374 -34.787 30.555 1.00 18.78 74 ARG B C 1
ATOM 1736 O O . ARG B 1 74 ? -28.344 -35.451 29.527 1.00 18.21 74 ARG B O 1
ATOM 1744 N N . PRO B 1 75 ? -28.104 -35.489 31.567 1.00 19.01 75 PRO B N 1
ATOM 1745 C CA . PRO B 1 75 ? -27.936 -36.930 31.537 1.00 19.19 75 PRO B CA 1
ATOM 1746 C C . PRO B 1 75 ? -29.273 -37.680 31.399 1.00 19.40 75 PRO B C 1
ATOM 1747 O O . PRO B 1 75 ? -29.332 -38.811 30.922 1.00 20.30 75 PRO B O 1
ATOM 1751 N N . ASP B 1 76 ? -30.344 -37.025 31.826 1.00 19.66 76 ASP B N 1
ATOM 1752 C CA . ASP B 1 76 ? -31.680 -37.668 31.857 1.00 18.77 76 ASP B CA 1
ATOM 1753 C C . ASP B 1 76 ? -32.597 -37.349 30.640 1.00 17.31 76 ASP B C 1
ATOM 1754 O O . ASP B 1 76 ? -33.803 -37.554 30.667 1.00 16.85 76 ASP B O 1
ATOM 1759 N N . TYR B 1 77 ? -32.100 -36.828 29.521 1.00 15.56 77 TYR B N 1
ATOM 1760 C CA . TYR B 1 77 ? -32.998 -36.601 28.385 1.00 13.77 77 TYR B CA 1
ATOM 1761 C C . TYR B 1 77 ? -33.560 -37.970 28.005 1.00 12.74 77 TYR B C 1
ATOM 1762 O O . TYR B 1 77 ? -32.902 -38.991 28.211 1.00 9.84 77 TYR B O 1
ATOM 1771 N N . LYS B 1 78 ? -34.773 -38.000 27.468 1.00 12.54 78 LYS B N 1
ATOM 1772 C CA . LYS B 1 78 ? -35.404 -39.246 27.080 1.00 12.27 78 LYS B CA 1
ATOM 1773 C C . LYS B 1 78 ? -34.598 -39.898 25.946 1.00 12.02 78 LYS B C 1
ATOM 1774 O O . LYS B 1 78 ? -34.553 -41.112 25.799 1.00 10.75 78 LYS B O 1
ATOM 1780 N N . HIS B 1 79 ? -33.976 -39.050 25.136 1.00 12.08 79 HIS B N 1
ATOM 1781 C CA . HIS B 1 79 ? -33.171 -39.510 24.001 1.00 12.59 79 HIS B CA 1
ATOM 1782 C C . HIS B 1 79 ? -32.114 -40.515 24.459 1.00 13.67 79 HIS B C 1
ATOM 1783 O O . HIS B 1 79 ? -31.696 -41.391 23.700 1.00 13.78 79 HIS B O 1
ATOM 1790 N N . HIS B 1 80 ? -31.675 -40.361 25.704 1.00 14.38 80 HIS B N 1
ATOM 1791 C CA . HIS B 1 80 ? -30.651 -41.217 26.288 1.00 17.36 80 HIS B CA 1
ATOM 1792 C C . HIS B 1 80 ? -31.060 -42.686 26.405 1.00 17.37 80 HIS B C 1
ATOM 1793 O O . HIS B 1 80 ? -30.231 -43.546 26.725 1.00 20.01 80 HIS B O 1
ATOM 1800 N N . ARG B 1 81 ? -32.328 -42.986 26.139 1.00 17.43 81 ARG B N 1
ATOM 1801 C CA . ARG B 1 81 ? -32.774 -44.362 26.193 1.00 17.19 81 ARG B CA 1
ATOM 1802 C C . ARG B 1 81 ? -32.037 -45.188 25.155 1.00 16.90 81 ARG B C 1
ATOM 1803 O O . ARG B 1 81 ? -31.937 -46.402 25.245 1.00 17.58 81 ARG B O 1
ATOM 1811 N N . THR B 1 82 ? -31.528 -44.481 24.146 1.00 15.85 82 THR B N 1
ATOM 1812 C CA . THR B 1 82 ? -30.747 -45.086 23.006 1.00 16.19 82 THR B CA 1
ATOM 1813 C C . THR B 1 82 ? -29.309 -45.237 23.426 1.00 16.52 82 THR B C 1
ATOM 1814 O O . THR B 1 82 ? -28.512 -45.904 22.780 1.00 16.68 82 THR B O 1
ATOM 1818 N N . GLY B 1 83 ? -28.910 -44.592 24.514 1.00 18.43 83 GLY B N 1
ATOM 1819 C CA . GLY B 1 83 ? -27.523 -44.653 24.926 1.00 19.93 83 GLY B CA 1
ATOM 1820 C C . GLY B 1 83 ? -26.788 -43.442 24.377 1.00 21.43 83 GLY B C 1
ATOM 1821 O O . GLY B 1 83 ? -25.599 -43.258 24.631 1.00 21.90 83 GLY B O 1
ATOM 1822 N N . GLU B 1 84 ? -27.410 -42.589 23.638 1.00 21.82 84 GLU B N 1
ATOM 1823 C CA . GLU B 1 84 ? -26.844 -41.403 23.067 1.00 23.85 84 GLU B CA 1
ATOM 1824 C C . GLU B 1 84 ? -27.070 -40.276 24.034 1.00 24.48 84 GLU B C 1
ATOM 1825 O O . GLU B 1 84 ? -28.179 -40.031 24.492 1.00 22.54 84 GLU B O 1
ATOM 1831 N N . ASP B 1 85 ? -26.223 -39.509 24.428 1.00 24.11 85 ASP B N 1
ATOM 1832 C CA . ASP B 1 85 ? -26.505 -38.444 25.341 1.00 25.43 85 ASP B CA 1
ATOM 1833 C C . ASP B 1 85 ? -26.207 -37.096 24.698 1.00 22.33 85 ASP B C 1
ATOM 1834 O O . ASP B 1 85 ? -25.635 -36.206 25.322 1.00 23.10 85 ASP B O 1
ATOM 1839 N N . ASN B 1 86 ? -26.608 -36.961 23.439 1.00 20.08 86 ASN B N 1
ATOM 1840 C CA . ASN B 1 86 ? -26.386 -35.723 22.720 1.00 16.97 86 ASN B CA 1
ATOM 1841 C C . ASN B 1 86 ? -27.703 -34.992 22.514 1.00 15.48 86 ASN B C 1
ATOM 1842 O O . ASN B 1 86 ? -27.848 -34.155 21.633 1.00 15.22 86 ASN B O 1
ATOM 1847 N N . GLY B 1 87 ? -28.660 -35.316 23.377 1.00 14.32 87 GLY B N 1
ATOM 1848 C CA . GLY B 1 87 ? -29.952 -34.666 23.316 1.00 14.39 87 GLY B CA 1
ATOM 1849 C C . GLY B 1 87 ? -29.821 -33.156 23.228 1.00 12.99 87 GLY B C 1
ATOM 1850 O O . GLY B 1 87 ? -30.507 -32.518 22.429 1.00 13.37 87 GLY B O 1
ATOM 1851 N N . ASP B 1 88 ? -28.939 -32.572 24.032 1.00 12.55 88 ASP B N 1
ATOM 1852 C CA . ASP B 1 88 ? -28.772 -31.118 24.010 1.00 11.69 88 ASP B CA 1
ATOM 1853 C C . ASP B 1 88 ? -28.357 -30.601 22.627 1.00 11.63 88 ASP B C 1
ATOM 1854 O O . ASP B 1 88 ? -28.711 -29.505 22.213 1.00 11.21 88 ASP B O 1
ATOM 1859 N N . ALA B 1 89 ? -27.573 -31.375 21.883 1.00 11.29 89 ALA B N 1
ATOM 1860 C CA . ALA B 1 89 ? -27.140 -30.918 20.558 1.00 13.27 89 ALA B CA 1
ATOM 1861 C C . ALA B 1 89 ? -28.325 -30.843 19.614 1.00 12.14 89 ALA B C 1
ATOM 1862 O O . ALA B 1 89 ? -28.382 -30.001 18.715 1.00 12.24 89 ALA B O 1
ATOM 1864 N N . HIS B 1 90 ? -29.266 -31.754 19.804 1.00 10.30 90 HIS B N 1
ATOM 1865 C CA . HIS B 1 90 ? -30.449 -31.764 18.976 1.00 11.47 90 HIS B CA 1
ATOM 1866 C C . HIS B 1 90 ? -31.254 -30.510 19.277 1.00 11.21 90 HIS B C 1
ATOM 1867 O O . HIS B 1 90 ? -31.745 -29.847 18.369 1.00 12.63 90 HIS B O 1
ATOM 1874 N N . LEU B 1 91 ? -31.378 -30.186 20.561 1.00 10.67 91 LEU B N 1
ATOM 1875 C CA . LEU B 1 91 ? -32.095 -29.021 21.036 1.00 10.50 91 LEU B CA 1
ATOM 1876 C C . LEU B 1 91 ? -31.417 -27.734 20.479 1.00 9.31 91 LEU B C 1
ATOM 1877 O O . LEU B 1 91 ? -32.069 -26.786 20.061 1.00 9.68 91 LEU B O 1
ATOM 1882 N N . LYS B 1 92 ? -30.088 -27.724 20.535 1.00 9.78 92 LYS B N 1
ATOM 1883 C CA . LYS B 1 92 ? -29.339 -26.559 20.072 1.00 8.83 92 LYS B CA 1
ATOM 1884 C C . LYS B 1 92 ? -29.563 -26.384 18.564 1.00 9.13 92 LYS B C 1
ATOM 1885 O O . LYS B 1 92 ? -29.564 -25.265 18.057 1.00 9.10 92 LYS B O 1
ATOM 1891 N N . ASN B 1 93 ? -29.759 -27.494 17.853 1.00 8.78 93 ASN B N 1
ATOM 1892 C CA . ASN B 1 93 ? -30.004 -27.447 16.410 1.00 9.43 93 ASN B CA 1
ATOM 1893 C C . ASN B 1 93 ? -31.354 -26.774 16.181 1.00 11.17 93 ASN B C 1
ATOM 1894 O O . ASN B 1 93 ? -31.511 -25.921 15.303 1.00 9.62 93 ASN B O 1
ATOM 1899 N N . LEU B 1 94 ? -32.334 -27.157 16.990 1.00 11.63 94 LEU B N 1
ATOM 1900 C CA . LEU B 1 94 ? -33.667 -26.589 16.866 1.00 12.24 94 LEU B CA 1
ATOM 1901 C C . LEU B 1 94 ? -33.627 -25.088 17.184 1.00 12.42 94 LEU B C 1
ATOM 1902 O O . LEU B 1 94 ? -34.164 -24.263 16.441 1.00 13.72 94 LEU B O 1
ATOM 1907 N N . LEU B 1 95 ? -32.963 -24.745 18.282 1.00 12.53 95 LEU B N 1
ATOM 1908 C CA . LEU B 1 95 ? -32.762 -23.374 18.781 1.00 13.57 95 LEU B CA 1
ATOM 1909 C C . LEU B 1 95 ? -32.211 -22.392 17.723 1.00 13.33 95 LEU B C 1
ATOM 1910 O O . LEU B 1 95 ? -32.715 -21.293 17.535 1.00 12.64 95 LEU B O 1
ATOM 1915 N N . THR B 1 96 ? -31.096 -22.805 17.125 1.00 12.66 96 THR B N 1
ATOM 1916 C CA . THR B 1 96 ? -30.370 -21.981 16.161 1.00 11.40 96 THR B CA 1
ATOM 1917 C C . THR B 1 96 ? -30.879 -22.089 14.732 1.00 11.46 96 THR B C 1
ATOM 1918 O O . THR B 1 96 ? -30.575 -21.238 13.906 1.00 11.63 96 THR B O 1
ATOM 1922 N N . HIS B 1 97 ? -31.643 -23.138 14.450 1.00 10.60 97 HIS B N 1
ATOM 1923 C CA . HIS B 1 97 ? -32.165 -23.419 13.110 1.00 12.07 97 HIS B CA 1
ATOM 1924 C C . HIS B 1 97 ? -31.036 -23.983 12.249 1.00 10.78 97 HIS B C 1
ATOM 1925 O O . HIS B 1 97 ? -29.940 -23.429 12.203 1.00 10.60 97 HIS B O 1
ATOM 1932 N N . LEU B 1 98 ? -31.320 -25.070 11.542 1.00 9.54 98 LEU B N 1
ATOM 1933 C CA . LEU B 1 98 ? -30.325 -25.816 10.727 1.00 10.81 98 LEU B CA 1
ATOM 1934 C C . LEU B 1 98 ? -29.720 -25.031 9.523 1.00 10.47 98 LEU B C 1
ATOM 1935 O O . LEU B 1 98 ? -28.664 -25.364 9.000 1.00 9.86 98 LEU B O 1
ATOM 1940 N N . GLN B 1 99 ? -30.379 -23.983 9.044 1.00 10.04 99 GLN B N 1
ATOM 1941 C CA . GLN B 1 99 ? -29.933 -23.346 7.815 1.00 9.23 99 GLN B CA 1
ATOM 1942 C C . GLN B 1 99 ? -30.133 -21.835 7.683 1.00 9.34 99 GLN B C 1
ATOM 1943 O O . GLN B 1 99 ? -30.725 -21.172 8.535 1.00 8.40 99 GLN B O 1
ATOM 1949 N N . VAL B 1 100 ? -29.645 -21.328 6.555 1.00 10.09 100 VAL B N 1
ATOM 1950 C CA . VAL B 1 100 ? -29.796 -19.890 6.159 1.00 10.40 100 VAL B CA 1
ATOM 1951 C C . VAL B 1 100 ? -29.841 -19.898 4.656 1.00 10.35 100 VAL B C 1
ATOM 1952 O O . VAL B 1 100 ? -29.353 -20.807 3.997 1.00 9.48 100 VAL B O 1
ATOM 1956 N N . VAL B 1 101 ? -30.492 -18.866 4.126 1.00 10.31 101 VAL B N 1
ATOM 1957 C CA . VAL B 1 101 ? -30.590 -18.651 2.696 1.00 10.00 101 VAL B CA 1
ATOM 1958 C C . VAL B 1 101 ? -30.085 -17.290 2.409 1.00 10.30 101 VAL B C 1
ATOM 1959 O O . VAL B 1 101 ? -30.491 -16.308 3.017 1.00 10.68 101 VAL B O 1
ATOM 1963 N N . LEU B 1 102 ? -29.149 -17.191 1.473 1.00 10.89 102 LEU B N 1
ATOM 1964 C CA . LEU B 1 102 ? -28.551 -15.895 1.129 1.00 10.84 102 LEU B CA 1
ATOM 1965 C C . LEU B 1 102 ? -28.771 -15.509 -0.346 1.00 10.49 102 LEU B C 1
ATOM 1966 O O . LEU B 1 102 ? -28.933 -16.351 -1.216 1.00 10.61 102 LEU B O 1
ATOM 1971 N N . PRO B 1 103 ? -28.811 -14.183 -0.616 1.00 9.98 103 PRO B N 1
ATOM 1972 C CA . PRO B 1 103 ? -28.914 -13.637 -1.959 1.00 8.81 103 PRO B CA 1
ATOM 1973 C C . PRO B 1 103 ? -27.569 -13.668 -2.648 1.00 10.64 103 PRO B C 1
ATOM 1974 O O . PRO B 1 103 ? -26.502 -13.652 -2.038 1.00 9.56 103 PRO B O 1
ATOM 1978 N N . ILE B 1 104 ? -27.683 -13.789 -3.966 1.00 9.85 104 ILE B N 1
ATOM 1979 C CA . ILE B 1 104 ? -26.556 -13.581 -4.821 1.00 11.12 104 ILE B CA 1
ATOM 1980 C C . ILE B 1 104 ? -26.909 -12.408 -5.688 1.00 11.17 104 ILE B C 1
ATOM 1981 O O . ILE B 1 104 ? -27.876 -12.416 -6.438 1.00 9.09 104 ILE B O 1
ATOM 1986 N N . THR B 1 105 ? -26.122 -11.348 -5.587 1.00 12.62 105 THR B N 1
ATOM 1987 C CA . THR B 1 105 ? -26.392 -10.139 -6.318 1.00 12.07 105 THR B CA 1
ATOM 1988 C C . THR B 1 105 ? -25.149 -9.701 -7.081 1.00 12.29 105 THR B C 1
ATOM 1989 O O . THR B 1 105 ? -24.083 -9.494 -6.517 1.00 11.67 105 THR B O 1
ATOM 1993 N N . ASN B 1 106 ? -25.256 -9.555 -8.396 1.00 11.74 106 ASN B N 1
ATOM 1994 C CA . ASN B 1 106 ? -24.139 -9.151 -9.240 1.00 12.73 106 ASN B CA 1
ATOM 1995 C C . ASN B 1 106 ? -22.946 -10.117 -9.069 1.00 11.84 106 ASN B C 1
ATOM 1996 O O . ASN B 1 106 ? -21.795 -9.713 -8.966 1.00 11.26 106 ASN B O 1
ATOM 2001 N N . GLY B 1 107 ? -23.262 -11.412 -9.061 1.00 12.09 107 GLY B N 1
ATOM 2002 C CA . GLY B 1 107 ? -22.246 -12.445 -8.944 1.00 12.35 107 GLY B CA 1
ATOM 2003 C C . GLY B 1 107 ? -21.596 -12.556 -7.576 1.00 12.77 107 GLY B C 1
ATOM 2004 O O . GLY B 1 107 ? -20.521 -13.149 -7.444 1.00 12.70 107 GLY B O 1
ATOM 2005 N N . LYS B 1 108 ? -22.246 -12.004 -6.554 1.00 11.68 108 LYS B N 1
ATOM 2006 C CA . LYS B 1 108 ? -21.693 -12.039 -5.204 1.00 11.95 108 LYS B CA 1
ATOM 2007 C C . LYS B 1 108 ? -22.668 -12.349 -4.081 1.00 11.51 108 LYS B C 1
ATOM 2008 O O . LYS B 1 108 ? -23.835 -11.958 -4.126 1.00 11.32 108 LYS B O 1
ATOM 2014 N N . LEU B 1 109 ? -22.173 -13.049 -3.064 1.00 12.39 109 LEU B N 1
ATOM 2015 C CA . LEU B 1 109 ? -22.928 -13.341 -1.868 1.00 13.71 109 LEU B CA 1
ATOM 2016 C C . LEU B 1 109 ? -23.313 -12.005 -1.296 1.00 13.84 109 LEU B C 1
ATOM 2017 O O . LEU B 1 109 ? -22.485 -11.222 -0.849 1.00 13.83 109 LEU B O 1
ATOM 2022 N N . ASP B 1 110 ? -24.595 -11.668 -1.275 1.00 13.77 110 ASP B N 1
ATOM 2023 C CA . ASP B 1 110 ? -25.074 -10.397 -0.748 1.00 14.23 110 ASP B CA 1
ATOM 2024 C C . ASP B 1 110 ? -25.072 -10.413 0.783 1.00 14.63 110 ASP B C 1
ATOM 2025 O O . ASP B 1 110 ? -26.042 -10.869 1.395 1.00 11.53 110 ASP B O 1
ATOM 2030 N N . LEU B 1 111 ? -24.014 -9.892 1.404 1.00 14.79 111 LEU B N 1
ATOM 2031 C CA . LEU B 1 111 ? -23.774 -9.981 2.867 1.00 14.93 111 LEU B CA 1
ATOM 2032 C C . LEU B 1 111 ? -23.849 -8.591 3.597 1.00 15.07 111 LEU B C 1
ATOM 2033 O O . LEU B 1 111 ? -23.286 -7.597 3.159 1.00 13.65 111 LEU B O 1
ATOM 2038 N N . GLY B 1 112 ? -24.426 -8.542 4.795 1.00 14.03 112 GLY B N 1
ATOM 2039 C CA . GLY B 1 112 ? -24.378 -7.327 5.597 1.00 15.67 112 GLY B CA 1
ATOM 2040 C C . GLY B 1 112 ? -22.952 -6.997 6.034 1.00 15.71 112 GLY B C 1
ATOM 2041 O O . GLY B 1 112 ? -22.051 -7.853 5.918 1.00 15.13 112 GLY B O 1
ATOM 2042 N N . PRO B 1 113 ? -22.705 -5.770 6.538 1.00 17.13 113 PRO B N 1
ATOM 2043 C CA . PRO B 1 113 ? -21.373 -5.353 6.985 1.00 16.62 113 PRO B CA 1
ATOM 2044 C C . PRO B 1 113 ? -20.609 -6.288 7.918 1.00 16.04 113 PRO B C 1
ATOM 2045 O O . PRO B 1 113 ? -19.382 -6.356 7.843 1.00 15.39 113 PRO B O 1
ATOM 2049 N N . TRP B 1 114 ? -21.307 -6.992 8.809 1.00 14.77 114 TRP B N 1
ATOM 2050 C CA . TRP B 1 114 ? -20.602 -7.874 9.749 1.00 14.17 114 TRP B CA 1
ATOM 2051 C C . TRP B 1 114 ? -21.009 -9.357 9.732 1.00 13.12 114 TRP B C 1
ATOM 2052 O O . TRP B 1 114 ? -20.442 -10.161 10.477 1.00 11.57 114 TRP B O 1
ATOM 2063 N N . GLN B 1 115 ? -21.969 -9.716 8.880 1.00 12.92 115 GLN B N 1
ATOM 2064 C CA . GLN B 1 115 ? -22.436 -11.101 8.777 1.00 11.59 115 GLN B CA 1
ATOM 2065 C C . GLN B 1 115 ? -21.341 -12.057 8.317 1.00 11.06 115 GLN B C 1
ATOM 2066 O O . GLN B 1 115 ? -20.618 -11.782 7.362 1.00 11.55 115 GLN B O 1
ATOM 2072 N N . GLU B 1 116 ? -21.252 -13.189 8.999 1.00 10.27 116 GLU B N 1
ATOM 2073 C CA . GLU B 1 116 ? -20.306 -14.242 8.669 1.00 10.80 116 GLU B CA 1
ATOM 2074 C C . GLU B 1 116 ? -21.088 -15.553 8.797 1.00 9.78 116 GLU B C 1
ATOM 2075 O O . GLU B 1 116 ? -21.889 -15.715 9.714 1.00 9.55 116 GLU B O 1
ATOM 2081 N N . ILE B 1 117 ? -20.878 -16.470 7.862 1.00 7.52 117 ILE B N 1
ATOM 2082 C CA . ILE B 1 117 ? -21.559 -17.763 7.894 1.00 8.07 117 ILE B CA 1
ATOM 2083 C C . ILE B 1 117 ? -20.696 -18.774 8.643 1.00 7.28 117 ILE B C 1
ATOM 2084 O O . ILE B 1 117 ? -19.524 -18.955 8.322 1.00 8.85 117 ILE B O 1
ATOM 2089 N N . PHE B 1 118 ? -21.273 -19.439 9.634 1.00 6.79 118 PHE B N 1
ATOM 2090 C CA . PHE B 1 118 ? -20.525 -20.439 10.386 1.00 6.25 118 PHE B CA 1
ATOM 2091 C C . PHE B 1 118 ? -21.198 -21.788 10.353 1.00 8.18 118 PHE B C 1
ATOM 2092 O O . PHE B 1 118 ? -22.406 -21.894 10.132 1.00 9.17 118 PHE B O 1
ATOM 2100 N N . TYR B 1 119 ? -20.392 -22.819 10.577 1.00 9.39 119 TYR B N 1
ATOM 2101 C CA . TYR B 1 119 ? -20.886 -24.172 10.704 1.00 9.91 119 TYR B CA 1
ATOM 2102 C C . TYR B 1 119 ? -20.765 -24.348 12.210 1.00 10.06 119 TYR B C 1
ATOM 2103 O O . TYR B 1 119 ? -19.658 -24.382 12.757 1.00 9.97 119 TYR B O 1
ATOM 2112 N N . ALA B 1 120 ? -21.903 -24.414 12.878 1.00 9.76 120 ALA B N 1
ATOM 2113 C CA . ALA B 1 120 ? -21.918 -24.577 14.320 1.00 10.60 120 ALA B CA 1
ATOM 2114 C C . ALA B 1 120 ? -22.132 -26.053 14.673 1.00 11.33 120 ALA B C 1
ATOM 2115 O O . ALA B 1 120 ? -23.245 -26.573 14.592 1.00 10.21 120 ALA B O 1
ATOM 2117 N N . GLU B 1 121 ? -21.047 -26.715 15.056 1.00 11.56 121 GLU B N 1
ATOM 2118 C CA . GLU B 1 121 ? -21.041 -28.117 15.439 1.00 11.68 121 GLU B CA 1
ATOM 2119 C C . GLU B 1 121 ? -21.433 -28.286 16.905 1.00 11.43 121 GLU B C 1
ATOM 2120 O O . GLU B 1 121 ? -20.878 -27.661 17.800 1.00 13.59 121 GLU B O 1
ATOM 2126 N N . PHE B 1 122 ? -22.403 -29.151 17.207 1.00 11.10 122 PHE B N 1
ATOM 2127 C CA . PHE B 1 122 ? -22.846 -29.366 18.590 1.00 11.29 122 PHE B CA 1
ATOM 2128 C C . PHE B 1 122 ? -22.517 -30.765 19.144 1.00 11.31 122 PHE B C 1
ATOM 2129 O O . PHE B 1 122 ? -22.578 -31.000 20.354 1.00 10.95 122 PHE B O 1
ATOM 2137 N N . ASP B 1 123 ? -22.154 -31.670 18.235 1.00 13.42 123 ASP B N 1
ATOM 2138 C CA . ASP B 1 123 ? -21.787 -33.055 18.554 1.00 13.66 123 ASP B CA 1
ATOM 2139 C C . AS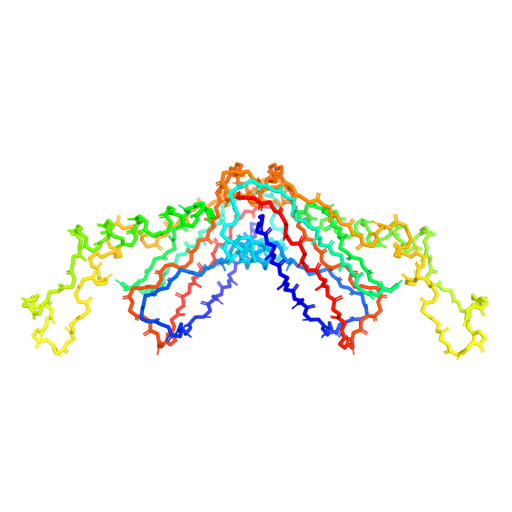P B 1 123 ? -20.856 -33.577 17.449 1.00 14.25 123 ASP B C 1
ATOM 2140 O O . ASP B 1 123 ? -21.180 -34.519 16.723 1.00 12.75 123 ASP B O 1
ATOM 2145 N N . GLY B 1 124 ? -19.683 -32.956 17.349 1.00 14.83 124 GLY B N 1
ATOM 2146 C CA . GLY B 1 124 ? -18.723 -33.305 16.313 1.00 14.10 124 GLY B CA 1
ATOM 2147 C C . GLY B 1 124 ? -17.808 -34.505 16.497 1.00 14.72 124 GLY B C 1
ATOM 2148 O O . GLY B 1 124 ? -18.168 -35.498 17.127 1.00 14.50 124 GLY B O 1
ATOM 2149 N N . GLN B 1 125 ? -16.607 -34.392 15.933 1.00 15.32 125 GLN B N 1
ATOM 2150 C CA . GLN B 1 125 ? -15.589 -35.441 15.965 1.00 15.74 125 GLN B CA 1
ATOM 2151 C C . GLN B 1 125 ? -15.969 -36.619 15.060 1.00 15.97 125 GLN B C 1
ATOM 2152 O O . GLN B 1 125 ? -15.493 -37.734 15.243 1.00 16.53 125 GLN B O 1
ATOM 2158 N N . ARG B 1 126 ? -16.758 -36.353 14.059 1.00 15.95 126 ARG B N 1
ATOM 2159 C CA . ARG B 1 126 ? -17.109 -37.371 13.094 1.00 16.47 126 ARG B CA 1
ATOM 2160 C C . ARG B 1 126 ? -17.603 -36.679 11.833 1.00 17.03 126 ARG B C 1
ATOM 2161 O O . ARG B 1 126 ? -17.968 -35.521 11.832 1.00 16.18 126 ARG B O 1
ATOM 2169 N N . PRO B 1 127 ? -17.501 -37.357 10.711 1.00 17.00 127 PRO B N 1
ATOM 2170 C CA . PRO B 1 127 ? -17.787 -36.771 9.416 1.00 16.40 127 PRO B CA 1
ATOM 2171 C C . PRO B 1 127 ? -19.258 -36.330 9.269 1.00 16.31 127 PRO B C 1
ATOM 2172 O O . PRO B 1 127 ? -20.175 -37.133 9.357 1.00 15.52 127 PRO B O 1
ATOM 2176 N N . LYS B 1 128 ? -19.471 -35.086 9.062 1.00 14.26 128 LYS B N 1
ATOM 2177 C CA . LYS B 1 128 ? -20.812 -34.578 8.870 1.00 14.28 128 LYS B CA 1
ATOM 2178 C C . LYS B 1 128 ? -20.767 -33.563 7.759 1.00 14.27 128 LYS B C 1
ATOM 2179 O O . LYS B 1 128 ? -19.748 -32.939 7.493 1.00 13.32 128 LYS B O 1
ATOM 2185 N N . ARG B 1 129 ? -21.880 -33.424 7.050 1.00 13.92 129 ARG B N 1
ATOM 2186 C CA . ARG B 1 129 ? -21.919 -32.542 5.896 1.00 12.97 129 ARG B CA 1
ATOM 2187 C C . ARG B 1 129 ? -22.867 -31.356 5.962 1.00 13.63 129 ARG B C 1
ATOM 2188 O O . ARG B 1 129 ? -23.868 -31.353 6.681 1.00 11.75 129 ARG B O 1
ATOM 2196 N N . VAL B 1 130 ? -22.517 -30.358 5.165 1.00 12.12 130 VAL B N 1
ATOM 2197 C CA . VAL B 1 130 ? -23.252 -29.145 4.949 1.00 11.46 130 VAL B CA 1
ATOM 2198 C C . VAL B 1 130 ? -23.508 -29.100 3.490 1.00 11.90 130 VAL B C 1
ATOM 2199 O O . VAL B 1 130 ? -22.631 -29.341 2.670 1.00 12.86 130 VAL B O 1
ATOM 2203 N N . VAL B 1 131 ? -24.730 -28.808 3.057 1.00 12.19 131 VAL B N 1
ATOM 2204 C CA . VAL B 1 131 ? -25.055 -28.704 1.581 1.00 12.11 131 VAL B CA 1
ATOM 2205 C C . VAL B 1 131 ? -25.206 -27.259 1.226 1.00 12.33 131 VAL B C 1
ATOM 2206 O O . VAL B 1 131 ? -25.788 -26.471 1.960 1.00 11.46 131 VAL B O 1
ATOM 2210 N N . ILE B 1 132 ? -24.696 -26.906 0.044 1.00 11.78 132 ILE B N 1
ATOM 2211 C CA . ILE B 1 132 ? -24.834 -25.585 -0.569 1.00 12.12 132 ILE B CA 1
ATOM 2212 C C . ILE B 1 132 ? -25.615 -25.767 -1.829 1.00 12.56 132 ILE B C 1
ATOM 2213 O O . ILE B 1 132 ? -25.206 -26.462 -2.750 1.00 13.13 132 ILE B O 1
ATOM 2218 N N . LYS B 1 133 ? -26.792 -25.165 -1.913 1.00 11.10 133 LYS B N 1
ATOM 2219 C CA . LYS B 1 133 ? -27.537 -25.307 -3.146 1.00 10.83 133 LYS B CA 1
ATOM 2220 C C . LYS B 1 133 ? -27.906 -23.933 -3.670 1.00 11.01 133 LYS B C 1
ATOM 2221 O O . LYS B 1 133 ? -28.532 -23.129 -2.991 1.00 9.41 133 LYS B O 1
ATOM 2227 N N . ILE B 1 134 ? -27.447 -23.690 -4.889 1.00 10.52 134 ILE B N 1
ATOM 2228 C CA . ILE B 1 134 ? -27.631 -22.4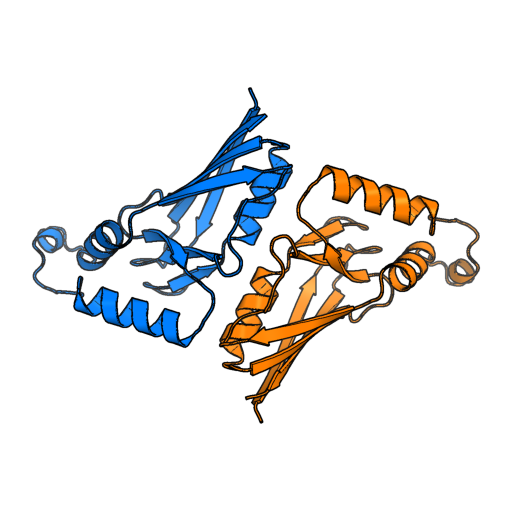03 -5.563 1.00 10.94 134 ILE B CA 1
ATOM 2229 C C . ILE B 1 134 ? -28.460 -22.542 -6.828 1.00 11.51 134 ILE B C 1
ATOM 2230 O O . ILE B 1 134 ? -28.334 -23.495 -7.585 1.00 11.57 134 ILE B O 1
ATOM 2235 N N . ILE B 1 135 ? -29.331 -21.569 -7.083 1.00 10.65 135 ILE B N 1
ATOM 2236 C CA . ILE B 1 135 ? -30.230 -21.543 -8.286 1.00 13.01 135 ILE B CA 1
ATOM 2237 C C . ILE B 1 135 ? -30.282 -20.086 -8.716 1.00 13.74 135 ILE B C 1
ATOM 2238 O O . ILE B 1 135 ? -30.292 -19.173 -7.901 1.00 13.03 135 ILE B O 1
ATOM 2243 N N . GLY B 1 136 ? -30.424 -19.849 -10.015 1.00 13.69 136 GLY B N 1
ATOM 2244 C CA . GLY B 1 136 ? -30.588 -18.500 -10.543 1.00 16.30 136 GLY B CA 1
ATOM 2245 C C . GLY B 1 136 ? -30.048 -18.367 -11.969 1.00 17.35 136 GLY B C 1
ATOM 2246 O O . GLY B 1 136 ? -29.798 -19.345 -12.660 1.00 17.04 136 GLY B O 1
ATOM 2247 N N . GLU B 1 137 ? -29.864 -17.088 -12.343 1.00 18.63 137 GLU B N 1
ATOM 2248 C CA . GLU B 1 137 ? -29.365 -16.841 -13.685 1.00 21.07 137 GLU B CA 1
ATOM 2249 C C . GLU B 1 137 ? -27.977 -16.213 -13.639 1.00 21.66 137 GLU B C 1
ATOM 2250 O O . GLU B 1 137 ? -27.123 -16.475 -14.473 1.00 22.03 137 GLU B O 1
#

Nearest PDB structures (foldseek):
  2p6c-assembly1_A  TM=1.007E+00  e=9.980E-31  Aquifex aeolicus VF5
  1vmj-assembly1_A  TM=9.903E-01  e=3.086E-22  Thermotoga maritima MSB8
  1ve0-assembly1_A  TM=9.313E-01  e=3.877E-16  Sulfurisphaera tokodaii
  2p6h-assembly1_A  TM=9.367E-01  e=8.548E-15  Aeropyrum pernix
  1vmf-assembly1_C  TM=9.254E-01  e=9.094E-15  Halalkalibacterium halodurans

InterPro domains:
  IPR001602 UPF0047 protein YjbQ-like [PF01894] (21-134)
  IPR001602 UPF0047 protein YjbQ-like [PIRSF004681] (4-137)
  IPR001602 UPF0047 protein YjbQ-like [PTHR30615] (5-136)
  IPR001602 UPF0047 protein YjbQ-like [TIGR00149] (8-137)
  IPR035917 YjbQ-like superfamily [G3DSA:2.60.120.460] (1-137)
  IPR035917 YjbQ-like superfamily [SSF111038] (1-137)

Radius of gyration: 21.16 Å; Cα contacts (8 Å, |Δi|>4): 639; chains: 2; bounding box: 55×43×55 Å

B-factor: mean 16.11, std 7.27, range [6.23, 52.63]

Secondary structure (DSSP, 8-state):
-EEEEEEEEE--SSSSEEEE-HHHHHHHHHHHT-SSEEEEEEESSTTEEEEEE---HHHHHHHHHHHHHHS---TT-GGGGGT---HHHHHHHHHH-SEEEEEE-SSSB---SS-EEEEEESS-SS-EEEEEEEEE-/-EEEEEEEEE--SSSSEEEE-HHHHHHHHHHHT-SSEEEEEEESSSSEEEEEE-S-HHHHHHHHHHHHHHS---TT-GGGGGT---HHHHHHHHHH-SEEEEEEETTEE---SS-EEEEEESS-SS-EEEEEEEEE-

Solvent-accessible surface area: 14237 Å² total; per-residue (Å²): 173,83,69,51,49,67,105,17,87,28,90,10,176,117,163,78,40,33,47,32,0,6,14,74,0,22,109,0,3,38,74,10,99,4,116,82,21,96,0,56,0,6,4,86,49,116,7,0,0,0,14,41,55,31,4,39,55,27,80,12,98,75,29,55,104,124,4,51,159,92,3,49,102,102,84,81,46,172,66,82,210,81,60,93,70,21,5,7,1,60,73,0,15,141,72,32,102,60,56,27,82,8,56,3,42,95,6,17,4,47,23,30,96,78,74,1,0,1,0,2,0,7,24,6,102,91,99,0,98,0,24,0,89,0,74,15,107,171,86,68,51,52,60,110,15,88,24,87,10,181,120,160,80,38,33,48,33,0,5,14,75,0,20,107,0,2,41,70,8,85,3,103,83,21,101,0,55,0,7,3,84,49,114,6,0,0,0,15,42,50,31,3,43,52,26,72,13,97,76,27,54,104,124,3,50,163,92,3,46,102,108,81,81,48,174,62,85,217,89,59,90,73,19,5,7,1,61,74,0,14,139,72,33,103,61,54,30,82,9,54,2,40,92,6,18,3,49,23,30,98,76,73,1,0,1,0,1,0,7,28,7,101,93,97,1,99,0,24,0,92,0,73,13,114